Protein AF-A0A429ZMH3-F1 (afdb_monomer)

Structure (mmCIF, N/CA/C/O backbone):
data_AF-A0A429ZMH3-F1
#
_entry.id   AF-A0A429ZMH3-F1
#
loop_
_atom_site.group_PDB
_atom_site.id
_atom_site.type_symbol
_atom_site.label_atom_id
_atom_site.label_alt_id
_atom_site.label_comp_id
_atom_site.label_asym_id
_atom_site.label_entity_id
_atom_site.label_seq_id
_atom_site.pdbx_PDB_ins_code
_atom_site.Cartn_x
_atom_site.Cartn_y
_atom_site.Cartn_z
_atom_site.occupancy
_atom_site.B_iso_or_equiv
_atom_site.auth_seq_id
_atom_site.auth_comp_id
_atom_site.auth_asym_id
_atom_site.auth_atom_id
_atom_site.pdbx_PDB_model_num
ATOM 1 N N . MET A 1 1 ? -13.202 7.804 -0.653 1.00 90.75 1 MET A N 1
ATOM 2 C CA . MET A 1 1 ? -12.618 8.354 0.593 1.00 90.75 1 MET A CA 1
ATOM 3 C C . MET A 1 1 ? -11.524 7.426 1.100 1.00 90.75 1 MET A C 1
ATOM 5 O O . MET A 1 1 ? -11.742 6.217 1.135 1.00 90.75 1 MET A O 1
ATOM 9 N N . ILE A 1 2 ? -10.383 7.993 1.505 1.00 95.50 2 ILE A N 1
ATOM 10 C CA . ILE A 1 2 ? -9.262 7.258 2.110 1.00 95.50 2 ILE A CA 1
ATOM 11 C C . ILE A 1 2 ? -9.405 7.277 3.637 1.00 95.50 2 ILE A C 1
ATOM 13 O O . ILE A 1 2 ? -9.754 8.304 4.226 1.00 95.50 2 ILE A O 1
ATOM 17 N N . VAL A 1 3 ? -9.123 6.145 4.278 1.00 95.69 3 VAL A N 1
ATOM 18 C CA . VAL A 1 3 ? -9.074 6.015 5.740 1.00 95.69 3 VAL A CA 1
ATOM 19 C C . VAL A 1 3 ? -7.737 5.411 6.156 1.00 95.69 3 VAL A C 1
ATOM 21 O O . VAL A 1 3 ? -7.305 4.432 5.553 1.00 95.69 3 VAL A O 1
ATOM 24 N N . THR A 1 4 ? -7.102 5.944 7.198 1.00 95.94 4 THR A N 1
ATOM 25 C CA . THR A 1 4 ? -5.955 5.299 7.850 1.00 95.94 4 THR A CA 1
ATOM 26 C C . THR A 1 4 ? -6.374 4.665 9.161 1.00 95.94 4 THR A C 1
ATOM 28 O O . THR A 1 4 ? -7.115 5.247 9.954 1.00 95.94 4 THR A O 1
ATOM 31 N N . ILE A 1 5 ? -5.918 3.439 9.381 1.00 94.88 5 ILE A N 1
ATOM 32 C CA . ILE A 1 5 ? -6.132 2.700 10.616 1.00 94.88 5 ILE A CA 1
ATOM 33 C C . ILE A 1 5 ? -4.752 2.327 11.121 1.00 94.88 5 ILE A C 1
ATOM 35 O O . ILE A 1 5 ? -4.021 1.599 10.459 1.00 94.88 5 ILE A O 1
ATOM 39 N N . ASN A 1 6 ? -4.399 2.833 12.291 1.00 92.56 6 ASN A N 1
ATOM 40 C CA . ASN A 1 6 ? -3.122 2.537 12.897 1.00 92.56 6 ASN A CA 1
ATOM 41 C C . ASN A 1 6 ? -3.304 1.637 14.122 1.00 92.56 6 ASN A C 1
ATOM 43 O O . ASN A 1 6 ? -4.042 1.989 15.045 1.00 92.56 6 ASN A O 1
ATOM 47 N N . LEU A 1 7 ? -2.616 0.498 14.144 1.00 91.44 7 LEU A N 1
ATOM 48 C CA . LEU A 1 7 ? -2.673 -0.486 15.221 1.00 91.44 7 LEU A CA 1
ATOM 49 C C . LEU A 1 7 ? -1.429 -0.402 16.107 1.00 91.44 7 LEU A C 1
ATOM 51 O O . LEU A 1 7 ? -0.312 -0.635 15.639 1.00 91.44 7 LEU A O 1
ATOM 55 N N . TYR A 1 8 ? -1.636 -0.157 17.402 1.00 85.25 8 TYR A N 1
ATOM 56 C CA . TYR A 1 8 ? -0.559 -0.058 18.387 1.00 85.25 8 TYR A CA 1
ATOM 57 C C . TYR A 1 8 ? -0.866 -0.839 19.663 1.00 85.25 8 TYR A C 1
ATOM 59 O O . TYR A 1 8 ? -2.017 -1.069 20.033 1.00 85.25 8 TYR A O 1
ATOM 67 N N . SER A 1 9 ? 0.185 -1.242 20.372 1.00 81.12 9 SER A N 1
ATOM 68 C CA . SER A 1 9 ? 0.052 -1.850 21.697 1.00 81.12 9 SER A CA 1
ATOM 69 C C . SER A 1 9 ? -0.317 -0.803 22.751 1.00 81.12 9 SER A C 1
ATOM 71 O O . SER A 1 9 ? -1.231 -1.019 23.545 1.00 81.12 9 SER A O 1
ATOM 73 N N . GLU A 1 10 ? 0.365 0.343 22.745 1.00 76.38 10 GLU A N 1
ATOM 74 C CA . GLU A 1 10 ? 0.223 1.401 23.744 1.00 76.38 10 GLU A CA 1
ATOM 75 C C . GLU A 1 10 ? 0.546 2.796 23.188 1.00 76.38 10 GLU A C 1
ATOM 77 O O . GLU A 1 10 ? 1.091 2.944 22.095 1.00 76.38 10 GLU A O 1
ATOM 82 N N . ILE A 1 11 ? 0.214 3.835 23.962 1.00 76.12 11 ILE A N 1
ATOM 83 C CA . ILE A 1 11 ? 0.575 5.218 23.637 1.00 76.12 11 ILE A CA 1
ATOM 84 C C . ILE A 1 11 ? 2.020 5.484 24.065 1.00 76.12 11 ILE A C 1
ATOM 86 O O . ILE A 1 11 ? 2.352 5.356 25.242 1.00 76.12 11 ILE A O 1
ATOM 90 N N . SER A 1 12 ? 2.854 5.936 23.128 1.00 76.31 12 SER A N 1
ATOM 91 C CA . SER A 1 12 ? 4.247 6.323 23.374 1.00 76.31 12 SER A CA 1
ATOM 92 C C . SER A 1 12 ? 4.595 7.666 22.713 1.00 76.31 12 SER A C 1
ATOM 94 O O . SER A 1 12 ? 3.845 8.188 21.887 1.00 76.31 12 SER A O 1
ATOM 96 N N . GLN A 1 13 ? 5.745 8.247 23.068 1.00 76.06 13 GLN A N 1
ATOM 97 C CA . GLN A 1 13 ? 6.257 9.444 22.380 1.00 76.06 13 GLN A CA 1
ATOM 98 C C . GLN A 1 13 ? 6.614 9.156 20.918 1.00 76.06 13 GLN A C 1
ATOM 100 O O . GLN A 1 13 ? 6.393 9.999 20.053 1.00 76.06 13 GLN A O 1
ATOM 105 N N . GLU A 1 14 ? 7.127 7.957 20.635 1.00 80.94 14 GLU A N 1
ATOM 106 C CA . GLU A 1 14 ? 7.419 7.517 19.271 1.00 80.94 14 GLU A CA 1
ATOM 107 C C . GLU A 1 14 ? 6.139 7.449 18.433 1.00 80.94 14 GLU A C 1
ATOM 109 O O . GLU A 1 14 ? 6.108 7.959 17.316 1.00 80.94 14 GLU A O 1
ATOM 114 N N . LEU A 1 15 ? 5.057 6.914 19.009 1.00 79.88 15 LEU A N 1
ATOM 115 C CA . LEU A 1 15 ? 3.743 6.913 18.379 1.00 79.88 15 LEU A CA 1
ATOM 116 C C . LEU A 1 15 ? 3.273 8.336 18.056 1.00 79.88 15 LEU A C 1
ATOM 118 O O . LEU A 1 15 ? 2.828 8.609 16.946 1.00 79.88 15 LEU A O 1
ATOM 122 N N . GLN A 1 16 ? 3.367 9.257 19.017 1.00 79.88 16 GLN A N 1
ATOM 123 C CA . GLN A 1 16 ? 2.948 10.643 18.795 1.00 79.88 16 GLN A CA 1
ATOM 124 C C . GLN A 1 16 ? 3.753 11.309 17.674 1.00 79.88 16 GLN A C 1
ATOM 126 O O . GLN A 1 16 ? 3.179 12.042 16.868 1.00 79.88 16 GLN A O 1
ATOM 131 N N . ALA A 1 17 ? 5.056 11.028 17.583 1.00 83.00 17 ALA A N 1
ATOM 132 C CA . ALA A 1 17 ? 5.897 11.507 16.492 1.00 83.00 17 ALA A CA 1
ATOM 133 C C . ALA A 1 17 ? 5.481 10.904 15.137 1.00 83.00 17 ALA A C 1
ATOM 135 O O . ALA A 1 17 ? 5.361 11.647 14.165 1.00 83.00 17 ALA A O 1
ATOM 136 N N . LYS A 1 18 ? 5.188 9.595 15.085 1.00 84.88 18 LYS A N 1
ATOM 137 C CA . LYS A 1 18 ? 4.684 8.907 13.881 1.00 84.88 18 LYS A CA 1
ATOM 138 C C . LYS A 1 18 ? 3.353 9.487 13.403 1.00 84.88 18 LYS A C 1
ATOM 140 O O . LYS A 1 18 ? 3.249 9.877 12.246 1.00 84.88 18 LYS A O 1
ATOM 145 N N . ILE A 1 19 ? 2.378 9.643 14.304 1.00 84.31 19 ILE A N 1
ATOM 146 C CA . ILE A 1 19 ? 1.080 10.261 13.986 1.00 84.31 19 ILE A CA 1
ATOM 147 C C . ILE A 1 19 ? 1.277 11.700 13.496 1.00 84.31 19 ILE A C 1
ATOM 149 O O . ILE A 1 19 ? 0.647 12.109 12.528 1.00 84.31 19 ILE A O 1
ATOM 153 N N . THR A 1 20 ? 2.150 12.479 14.140 1.00 85.75 20 THR A N 1
ATOM 154 C CA . THR A 1 20 ? 2.412 13.869 13.725 1.00 85.75 20 THR A CA 1
ATOM 155 C C . THR A 1 20 ? 2.963 13.922 12.301 1.00 85.75 20 THR A C 1
ATOM 157 O O . THR A 1 20 ? 2.440 14.673 11.481 1.00 85.75 20 THR A O 1
ATOM 160 N N . LEU A 1 21 ? 3.952 13.081 11.985 1.00 87.38 21 LEU A N 1
ATOM 161 C CA . LEU A 1 21 ? 4.522 12.984 10.642 1.00 87.38 21 LEU A CA 1
ATOM 162 C C . LEU A 1 21 ? 3.481 12.532 9.605 1.00 87.38 21 LEU A C 1
ATOM 164 O O . LEU A 1 21 ? 3.399 13.119 8.529 1.00 87.38 21 LEU A O 1
ATOM 168 N N . GLU A 1 22 ? 2.649 11.537 9.934 1.00 90.25 22 GLU A N 1
ATOM 169 C CA . GLU A 1 22 ? 1.545 11.093 9.070 1.00 90.25 22 GLU A CA 1
ATOM 170 C C . GLU A 1 22 ? 0.603 12.264 8.746 1.00 90.25 22 GLU A C 1
ATOM 172 O O . GLU A 1 22 ? 0.255 12.481 7.589 1.00 90.25 22 GLU A O 1
ATOM 177 N N . GLN A 1 23 ? 0.227 13.066 9.747 1.00 89.25 23 GLN A N 1
ATOM 178 C CA . GLN A 1 23 ? -0.664 14.212 9.551 1.00 89.25 23 GLN A CA 1
ATOM 179 C C . GLN A 1 23 ? -0.012 15.344 8.752 1.00 89.25 23 GLN A C 1
ATOM 181 O O . GLN A 1 23 ? -0.693 15.997 7.963 1.00 89.25 23 GLN A O 1
ATOM 186 N N . GLU A 1 24 ? 1.288 15.593 8.919 1.00 89.81 24 GLU A N 1
ATOM 187 C CA . GLU A 1 24 ? 2.030 16.540 8.076 1.00 89.81 24 GLU A CA 1
ATOM 188 C C . GLU A 1 24 ? 1.977 16.115 6.604 1.00 89.81 24 GLU A C 1
ATOM 190 O O . GLU A 1 24 ? 1.640 16.926 5.739 1.00 89.81 24 GLU A O 1
ATOM 195 N N . ILE A 1 25 ? 2.205 14.826 6.338 1.00 90.75 25 ILE A N 1
ATOM 196 C CA . ILE A 1 25 ? 2.126 14.239 4.998 1.00 90.75 25 ILE A CA 1
ATOM 197 C C . ILE A 1 25 ? 0.698 14.322 4.447 1.00 90.75 25 ILE A C 1
ATOM 199 O O . ILE A 1 25 ? 0.513 14.800 3.331 1.00 90.75 25 ILE A O 1
ATOM 203 N N . ILE A 1 26 ? -0.326 13.943 5.221 1.00 91.62 26 ILE A N 1
ATOM 204 C CA . ILE A 1 26 ? -1.737 14.064 4.815 1.00 91.62 26 ILE A CA 1
ATOM 205 C C . ILE A 1 26 ? -2.070 15.512 4.449 1.00 91.62 26 ILE A C 1
ATOM 207 O O . ILE A 1 26 ? -2.660 15.763 3.401 1.00 91.62 26 ILE A O 1
ATOM 211 N N . ASN A 1 27 ? -1.684 16.477 5.286 1.00 89.56 27 ASN A N 1
ATOM 212 C CA . ASN A 1 27 ? -1.969 17.890 5.045 1.00 89.56 27 ASN A CA 1
ATOM 213 C 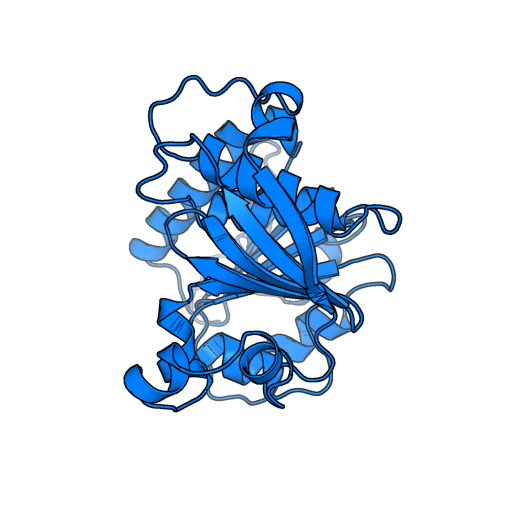C . ASN A 1 27 ? -1.274 18.407 3.783 1.00 89.56 27 ASN A C 1
ATOM 215 O O . ASN A 1 27 ? -1.875 19.169 3.025 1.00 89.56 27 ASN A O 1
ATOM 219 N N . GLN A 1 28 ? -0.039 17.970 3.539 1.00 88.56 28 GLN A N 1
ATOM 220 C CA . GLN A 1 28 ? 0.700 18.294 2.325 1.00 88.56 28 GLN A CA 1
ATOM 221 C C . GLN A 1 28 ? 0.047 17.682 1.077 1.00 88.56 28 GLN A C 1
ATOM 223 O O . GLN A 1 28 ? -0.079 18.354 0.056 1.00 88.56 28 GLN A O 1
ATOM 228 N N . LEU A 1 29 ? -0.394 16.424 1.159 1.00 91.12 29 LEU A N 1
ATOM 229 C CA . LEU A 1 29 ? -0.989 15.680 0.046 1.00 91.12 29 LEU A CA 1
ATOM 230 C C . LEU A 1 29 ? -2.481 15.970 -0.168 1.00 91.12 29 LEU A C 1
ATOM 232 O O . LEU A 1 29 ? -3.035 15.568 -1.192 1.00 91.12 29 LEU A O 1
ATOM 236 N N . LYS A 1 30 ? -3.145 16.665 0.762 1.00 90.94 30 LYS A N 1
ATOM 237 C CA . LYS A 1 30 ? -4.592 16.937 0.755 1.00 90.94 30 LYS A CA 1
ATOM 238 C C . LYS A 1 30 ? -5.155 17.405 -0.598 1.00 90.94 30 LYS A C 1
ATOM 240 O O . LYS A 1 30 ? -6.237 16.935 -0.952 1.00 90.94 30 LYS A O 1
ATOM 245 N N . PRO A 1 31 ? -4.480 18.269 -1.388 1.00 88.31 31 PRO A N 1
ATOM 246 C CA . PRO A 1 31 ? -4.972 18.651 -2.714 1.00 88.31 31 PRO A CA 1
ATOM 247 C C . PRO A 1 31 ? -5.120 17.478 -3.695 1.00 88.31 31 PRO A C 1
ATOM 249 O O . PRO A 1 31 ? -5.987 17.526 -4.561 1.00 88.31 31 PRO A O 1
ATOM 252 N N . ALA A 1 32 ? -4.295 16.438 -3.559 1.00 88.44 32 ALA A N 1
ATOM 253 C CA . ALA A 1 32 ? -4.298 15.262 -4.424 1.00 88.44 32 ALA A CA 1
ATOM 254 C C . ALA A 1 32 ? -5.165 14.125 -3.870 1.00 88.44 32 ALA A C 1
ATOM 256 O O . ALA A 1 32 ? -5.916 13.500 -4.615 1.00 88.44 32 ALA A O 1
ATOM 257 N N . ILE A 1 33 ? -5.071 13.853 -2.565 1.00 91.69 33 ILE A N 1
ATOM 258 C CA . ILE A 1 33 ? -5.694 12.668 -1.950 1.00 91.69 33 ILE A CA 1
ATOM 259 C C . ILE A 1 33 ? -7.033 12.962 -1.256 1.00 91.69 33 ILE A C 1
ATOM 261 O O . ILE A 1 33 ? -7.747 12.037 -0.870 1.00 91.69 33 ILE A O 1
ATOM 265 N N . GLY A 1 34 ? -7.396 14.241 -1.119 1.00 91.12 34 GLY A N 1
ATOM 266 C CA . GLY A 1 34 ? -8.600 14.683 -0.423 1.00 91.12 34 GLY A CA 1
ATOM 267 C C . GLY A 1 34 ? -8.491 14.589 1.102 1.00 91.12 34 GLY A C 1
ATOM 268 O O . GLY A 1 34 ? -7.404 14.561 1.676 1.00 91.12 34 GLY A O 1
ATOM 269 N N . GLU A 1 35 ? -9.644 14.584 1.774 1.00 91.25 35 GLU A N 1
ATOM 270 C CA . GLU A 1 35 ? -9.710 14.387 3.226 1.00 91.25 35 GLU A CA 1
ATOM 271 C C . GLU A 1 35 ? -9.424 12.926 3.588 1.00 91.25 35 GLU A C 1
ATOM 273 O O . GLU A 1 35 ? -9.991 12.000 2.999 1.00 91.25 35 GLU A O 1
ATOM 278 N N . VAL A 1 36 ? -8.604 12.739 4.620 1.00 93.12 36 VAL A N 1
ATOM 279 C CA . VAL A 1 36 ? -8.266 11.432 5.187 1.00 93.12 36 VAL A CA 1
ATOM 280 C C . VAL A 1 36 ? -8.763 11.386 6.626 1.00 93.12 36 VAL A C 1
ATOM 282 O O . VAL A 1 36 ? -8.462 12.279 7.418 1.00 93.12 36 VAL A O 1
ATOM 285 N N . LYS A 1 37 ? -9.523 10.342 6.969 1.00 91.94 37 LYS A N 1
ATOM 286 C CA . LYS A 1 37 ? -9.890 10.046 8.362 1.00 91.94 37 LYS A CA 1
ATOM 287 C C . LYS A 1 37 ? -8.896 9.056 8.949 1.00 91.94 37 LYS A C 1
ATOM 289 O O . LYS A 1 37 ? -8.598 8.056 8.306 1.00 91.94 37 LYS A O 1
ATOM 294 N N . THR A 1 38 ? -8.463 9.290 10.179 1.00 91.75 38 THR A N 1
ATOM 295 C CA . THR A 1 38 ? -7.491 8.446 10.876 1.00 91.75 38 THR A CA 1
ATOM 296 C C . THR A 1 38 ? -8.121 7.850 12.126 1.00 91.75 38 THR A C 1
ATOM 298 O O . THR A 1 38 ? -8.692 8.573 12.940 1.00 91.75 38 THR A O 1
ATOM 301 N N . LEU A 1 39 ? -7.997 6.539 12.315 1.00 91.19 39 LEU A N 1
ATOM 302 C CA . LEU A 1 39 ? -8.332 5.854 13.561 1.00 91.19 39 LEU A CA 1
ATOM 303 C C . LEU A 1 39 ? -7.074 5.220 14.147 1.00 91.19 39 LEU A C 1
ATOM 305 O O . LEU A 1 39 ? 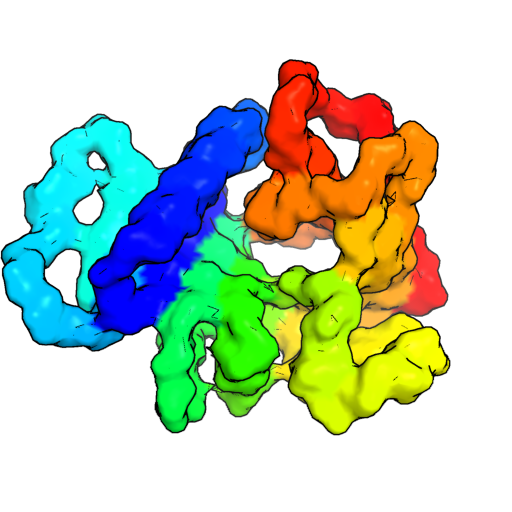-6.401 4.434 13.489 1.00 91.19 39 LEU A O 1
ATOM 309 N N . ILE A 1 40 ? -6.794 5.522 15.407 1.00 89.25 40 ILE A N 1
ATOM 310 C CA . ILE A 1 40 ? -5.748 4.886 16.197 1.00 89.25 40 ILE A CA 1
ATOM 311 C C . ILE A 1 40 ? -6.414 3.849 17.105 1.00 89.25 40 ILE A C 1
ATOM 313 O O . ILE A 1 40 ? -7.233 4.201 17.959 1.00 89.25 40 ILE A O 1
ATOM 317 N N . LEU A 1 41 ? -6.081 2.575 16.904 1.00 87.88 41 LEU A N 1
ATOM 318 C CA . LEU A 1 41 ? -6.583 1.448 17.685 1.00 87.88 41 LEU A CA 1
ATOM 319 C C . LEU A 1 41 ? -5.499 0.894 18.605 1.00 87.88 41 LEU A C 1
ATOM 321 O O . LEU A 1 41 ? -4.388 0.597 18.162 1.00 87.88 41 LEU A O 1
ATOM 325 N N . PHE A 1 42 ? -5.856 0.701 19.874 1.00 83.94 42 PHE A N 1
ATOM 326 C CA . PHE A 1 42 ? -4.969 0.126 20.885 1.00 83.94 42 PHE A CA 1
ATOM 327 C C . PHE A 1 42 ? -5.419 -1.271 21.316 1.00 83.94 42 PHE A C 1
ATOM 329 O O . PHE A 1 42 ? -6.597 -1.473 21.610 1.00 83.94 42 PHE A O 1
ATOM 336 N N . ASP A 1 43 ? -4.478 -2.214 21.426 1.00 75.31 43 ASP A N 1
ATOM 337 C CA . ASP A 1 43 ? -4.746 -3.566 21.956 1.00 75.31 43 ASP A CA 1
ATOM 338 C C . ASP A 1 43 ? -4.837 -3.582 23.498 1.00 75.31 43 ASP A C 1
ATOM 340 O O . ASP A 1 43 ? -5.577 -4.371 24.094 1.00 75.31 43 ASP A O 1
ATOM 344 N N . ASN A 1 44 ? -4.104 -2.697 24.189 1.00 65.06 44 ASN A N 1
ATOM 345 C CA . ASN A 1 44 ? -3.976 -2.784 25.641 1.00 65.06 44 ASN A CA 1
ATOM 346 C C . ASN A 1 44 ? -5.134 -2.116 26.410 1.00 65.06 44 ASN A C 1
ATOM 348 O O . ASN A 1 44 ? -5.300 -0.895 26.414 1.00 65.06 44 ASN A O 1
ATOM 352 N N . LYS A 1 45 ? -5.882 -2.939 27.157 1.00 53.53 45 LYS A N 1
ATOM 353 C CA . LYS A 1 45 ? -7.016 -2.543 28.017 1.00 53.53 45 LYS A CA 1
ATOM 354 C C . LYS A 1 45 ? -6.614 -1.815 29.308 1.00 53.53 45 LYS A C 1
ATOM 356 O O . LYS A 1 45 ? -7.492 -1.386 30.051 1.00 53.53 45 LYS A O 1
ATOM 361 N N . THR A 1 46 ? -5.320 -1.728 29.635 1.00 46.19 46 THR A N 1
ATOM 362 C CA . THR A 1 46 ? -4.840 -1.074 30.871 1.00 46.19 46 THR A CA 1
ATOM 363 C C . THR A 1 46 ? -4.690 0.433 30.751 1.00 46.19 46 THR A C 1
ATOM 365 O O . THR A 1 46 ? -4.495 1.103 31.768 1.00 46.19 46 THR A O 1
ATOM 368 N N . ILE A 1 47 ? -4.811 0.994 29.547 1.00 49.97 47 ILE A N 1
ATOM 369 C CA . ILE A 1 47 ? -4.957 2.436 29.408 1.00 49.97 47 ILE A CA 1
ATOM 370 C C . ILE A 1 47 ? -6.373 2.772 29.889 1.00 49.97 47 ILE A C 1
ATOM 372 O O . ILE A 1 47 ? -7.337 2.702 29.130 1.00 49.97 47 ILE A O 1
ATOM 376 N N . HIS A 1 48 ? -6.486 3.125 31.174 1.00 44.84 48 HIS A N 1
ATOM 377 C CA . HIS A 1 48 ? -7.627 3.841 31.748 1.00 44.84 48 HIS A CA 1
ATOM 378 C C . HIS A 1 48 ? -7.662 5.269 31.189 1.00 44.84 48 HIS A C 1
ATOM 380 O O . HIS A 1 48 ? -7.562 6.251 31.918 1.00 44.84 48 HIS A O 1
ATOM 386 N N . THR A 1 49 ? -7.761 5.404 29.876 1.00 45.91 49 THR A N 1
ATOM 387 C CA . THR A 1 49 ? -8.344 6.600 29.300 1.00 45.91 49 THR A CA 1
ATOM 388 C C . THR A 1 49 ? -9.835 6.323 29.297 1.00 45.91 49 THR A C 1
ATOM 390 O O . THR A 1 49 ? -10.293 5.360 28.682 1.00 45.91 49 THR A O 1
ATOM 393 N N . GLU A 1 50 ? -10.606 7.113 30.051 1.00 43.84 50 GLU A N 1
ATOM 394 C CA . GLU A 1 50 ? -12.038 7.261 29.773 1.00 43.84 50 GLU A CA 1
ATOM 395 C C . GLU A 1 50 ? -12.181 7.306 28.255 1.00 43.84 50 GLU A C 1
ATOM 397 O O . GLU A 1 50 ? -11.475 8.099 27.628 1.00 43.84 50 GLU A O 1
ATOM 402 N N . SER A 1 51 ? -12.943 6.368 27.677 1.00 43.34 51 SER A N 1
ATOM 403 C CA . SER A 1 51 ? -12.877 6.048 26.249 1.00 43.34 51 SER A CA 1
ATOM 404 C C . SER A 1 51 ? -12.717 7.332 25.435 1.00 43.34 51 SER A C 1
ATOM 406 O O . SER A 1 51 ? -13.627 8.167 25.421 1.00 43.34 51 SER A O 1
ATOM 408 N N . LEU A 1 52 ? -11.562 7.513 24.785 1.00 50.81 52 LEU A N 1
ATOM 409 C CA . LEU A 1 52 ? -11.267 8.709 23.979 1.00 50.81 52 LEU A CA 1
ATOM 410 C C . LEU A 1 52 ? -12.317 8.934 22.873 1.00 50.81 52 LEU A C 1
ATOM 412 O O . LEU A 1 52 ? -12.435 10.035 22.336 1.00 50.81 52 LEU A O 1
ATOM 416 N N . PHE A 1 53 ? -13.160 7.926 22.636 1.00 47.00 53 PHE A N 1
ATOM 417 C CA . PHE A 1 53 ? -14.450 8.000 21.963 1.00 47.00 53 PHE A CA 1
ATOM 418 C C . PHE A 1 53 ? -15.329 9.201 22.355 1.00 47.00 53 PHE A C 1
ATOM 420 O O . PHE A 1 53 ? -16.049 9.717 21.504 1.00 47.00 53 PHE A O 1
ATOM 427 N N . GLN A 1 54 ? -15.271 9.689 23.602 1.00 43.56 54 GLN A N 1
ATOM 428 C CA . GLN A 1 54 ? -16.059 10.851 24.043 1.00 43.56 54 GLN A CA 1
ATOM 429 C C . GLN A 1 54 ? -15.370 12.209 23.837 1.00 43.56 54 GLN A C 1
ATOM 431 O O . GLN A 1 54 ? -16.063 13.224 23.835 1.00 43.56 54 GLN A O 1
ATOM 436 N N . GLN A 1 55 ? -14.050 12.271 23.622 1.00 43.44 55 GLN A N 1
ATOM 437 C CA . GLN A 1 55 ? -13.343 13.555 23.465 1.00 43.44 55 GLN A CA 1
ATOM 438 C C . GLN A 1 55 ? -13.165 13.985 21.995 1.00 43.44 55 GLN A C 1
ATOM 440 O O . GLN A 1 55 ? -13.048 15.181 21.716 1.00 43.44 55 GLN A O 1
ATOM 445 N N . ALA A 1 56 ? -13.232 13.052 21.038 1.00 43.19 56 ALA A N 1
ATOM 446 C CA . ALA A 1 56 ? -12.964 13.330 19.620 1.00 43.19 56 ALA A CA 1
ATOM 447 C C . ALA A 1 56 ? -14.201 13.675 18.757 1.00 43.19 56 ALA A C 1
ATOM 449 O O . ALA A 1 56 ? -14.048 14.048 17.599 1.00 43.19 56 ALA A O 1
ATOM 450 N N . PHE A 1 57 ? -15.427 13.654 19.303 1.00 39.50 57 PHE A N 1
ATOM 451 C CA . PHE A 1 57 ? -16.610 14.208 18.611 1.00 39.50 57 PHE A CA 1
ATOM 452 C C . PHE A 1 57 ? -16.707 15.743 18.706 1.00 39.50 57 PHE A C 1
ATOM 454 O O . PHE A 1 57 ? -17.738 16.332 18.384 1.00 39.50 57 PHE A O 1
ATOM 461 N N . SER A 1 58 ? -15.627 16.420 19.103 1.00 37.50 58 SER A N 1
ATOM 462 C CA . SER A 1 58 ? -15.515 17.880 19.059 1.00 37.50 58 SER A CA 1
ATOM 463 C C . SER A 1 58 ? -15.055 18.380 17.680 1.00 37.50 58 SER A C 1
ATOM 465 O O . SER A 1 58 ? -14.080 19.101 17.569 1.00 37.50 58 SER A O 1
ATOM 467 N N . SER A 1 59 ? -15.754 17.975 16.613 1.00 41.91 59 SER A N 1
ATOM 468 C CA . SER A 1 59 ? -15.869 18.644 15.295 1.00 41.91 59 SER A CA 1
ATOM 469 C C . SER A 1 59 ? -14.634 19.274 14.598 1.00 41.91 59 SER A C 1
ATOM 471 O O . SER A 1 59 ? -14.832 20.046 13.662 1.00 41.91 59 SER A O 1
ATOM 473 N N . LEU A 1 60 ? -13.387 18.998 15.000 1.00 44.38 60 LEU A N 1
ATOM 474 C CA . LEU A 1 60 ? -12.190 19.687 14.481 1.00 44.38 60 LEU A CA 1
ATOM 475 C C . LEU A 1 60 ? -10.983 18.775 14.200 1.00 44.38 60 LEU A C 1
ATOM 477 O O . LEU A 1 60 ? -10.068 19.220 13.512 1.00 44.38 60 LEU A O 1
ATOM 481 N N . SER A 1 61 ? -10.953 17.524 14.678 1.00 59.91 61 SER A N 1
ATOM 482 C CA . SER A 1 61 ? -9.839 16.598 14.416 1.00 59.91 61 SER A CA 1
ATOM 483 C C . SER A 1 61 ? -10.263 15.415 13.546 1.00 59.91 61 SER A C 1
ATOM 485 O O . SER A 1 61 ? -11.160 14.664 13.919 1.00 59.91 61 SER A O 1
ATOM 487 N N . ASN A 1 62 ? -9.555 15.188 12.435 1.00 78.06 62 ASN A N 1
ATOM 488 C CA . ASN A 1 62 ? -9.715 14.004 11.575 1.00 78.06 62 ASN A CA 1
ATOM 489 C C . ASN A 1 62 ? -9.185 12.700 12.216 1.00 78.06 62 ASN A C 1
ATOM 491 O O . ASN A 1 62 ? -9.248 11.644 11.590 1.00 78.06 62 ASN A O 1
ATOM 495 N N . ILE A 1 63 ? -8.672 12.767 13.452 1.00 85.31 63 ILE A N 1
ATOM 496 C CA . ILE A 1 63 ? -8.076 11.649 14.189 1.00 85.31 63 ILE A CA 1
ATOM 497 C C . ILE A 1 63 ? -9.027 11.182 15.291 1.00 85.31 63 ILE A C 1
ATOM 499 O O . ILE A 1 63 ? -9.487 11.977 16.113 1.00 85.31 63 ILE A O 1
ATOM 503 N N . LEU A 1 64 ? -9.269 9.877 15.328 1.00 85.38 64 LEU A N 1
ATOM 504 C CA . LEU A 1 64 ? -10.071 9.174 16.318 1.00 85.38 64 LEU A CA 1
ATOM 505 C C . LEU A 1 64 ? -9.185 8.185 17.076 1.00 85.38 64 LEU A C 1
ATOM 507 O O . LEU A 1 64 ? -8.271 7.603 16.503 1.00 85.38 64 LEU A O 1
ATOM 511 N N . TYR A 1 65 ? -9.482 7.954 18.350 1.00 84.44 65 TYR A N 1
ATOM 512 C CA . TYR A 1 65 ? -8.777 6.976 19.180 1.00 84.44 65 TYR A CA 1
ATOM 513 C C . TYR A 1 65 ? -9.791 5.990 19.759 1.00 84.44 65 TYR A C 1
ATOM 515 O O . TYR A 1 65 ? -10.794 6.414 20.339 1.00 84.44 65 TYR A O 1
ATOM 523 N N . SER A 1 66 ? -9.540 4.687 19.629 1.00 83.62 66 SER A N 1
ATOM 524 C CA . SER A 1 66 ? -10.403 3.650 20.203 1.00 83.62 66 SER A CA 1
ATOM 525 C C . SER A 1 66 ? -9.619 2.421 20.682 1.00 83.62 66 SER A C 1
ATOM 527 O O . SER A 1 66 ? -8.460 2.207 20.340 1.00 83.62 66 SER A O 1
ATOM 529 N N . GLN A 1 67 ? -10.273 1.623 21.519 1.00 82.00 67 GLN A N 1
ATOM 530 C CA . GLN A 1 67 ? -9.859 0.278 21.933 1.00 82.00 67 GLN A CA 1
ATOM 531 C C . GLN A 1 67 ? -10.863 -0.786 21.451 1.00 82.00 67 GLN A C 1
ATOM 533 O O . GLN A 1 67 ? -10.658 -1.978 21.671 1.00 82.00 67 GLN A O 1
ATOM 538 N N . ASP A 1 68 ? -11.977 -0.373 20.835 1.00 84.38 68 ASP A N 1
ATOM 539 C CA . ASP A 1 68 ? -13.024 -1.270 20.355 1.00 84.38 68 ASP A CA 1
ATOM 540 C C . ASP A 1 68 ? -12.888 -1.468 18.844 1.00 84.38 68 ASP A C 1
ATOM 542 O O . ASP A 1 68 ? -13.043 -0.547 18.040 1.00 84.38 68 ASP A O 1
ATOM 546 N N . ILE A 1 69 ? -12.634 -2.715 18.451 1.00 83.38 69 ILE A N 1
ATOM 547 C CA . ILE A 1 69 ? -12.549 -3.106 17.046 1.00 83.38 69 ILE A CA 1
ATOM 548 C C . ILE A 1 69 ? -13.855 -2.852 16.286 1.00 83.38 69 ILE A C 1
ATOM 550 O O . ILE A 1 69 ? -13.828 -2.695 15.075 1.00 83.38 69 ILE A O 1
ATOM 554 N N . ASN A 1 70 ? -15.009 -2.750 16.947 1.00 86.56 70 ASN A N 1
ATOM 555 C CA . ASN A 1 70 ? -16.254 -2.409 16.256 1.00 86.56 70 ASN A CA 1
ATOM 556 C C . ASN A 1 70 ? -16.257 -0.974 15.711 1.00 86.56 70 ASN A C 1
ATOM 558 O O . ASN A 1 70 ? -17.027 -0.663 14.799 1.00 86.56 70 ASN A O 1
ATOM 562 N N . ASP A 1 71 ? -15.403 -0.095 16.235 1.00 87.56 71 ASP A N 1
ATOM 563 C CA . ASP A 1 71 ? -15.284 1.268 15.726 1.00 87.56 71 ASP A CA 1
ATOM 564 C C . ASP A 1 71 ? -14.507 1.330 14.417 1.00 87.56 71 ASP A C 1
ATOM 566 O O . ASP A 1 71 ? -14.796 2.202 13.602 1.00 87.56 71 ASP A O 1
ATOM 570 N N . TYR A 1 72 ? -13.623 0.359 14.157 1.00 90.75 72 TYR A N 1
ATOM 571 C CA . TYR A 1 72 ? -13.017 0.170 12.838 1.00 90.75 72 TYR A CA 1
ATOM 572 C C . TYR A 1 72 ? -14.100 0.136 11.759 1.00 90.75 72 TYR A C 1
ATOM 574 O O . TYR A 1 72 ? -14.083 0.968 10.855 1.00 90.75 72 TYR A O 1
ATOM 582 N N . LYS A 1 73 ? -15.102 -0.743 11.916 1.00 90.06 73 LYS A N 1
ATOM 583 C CA . LYS A 1 73 ? -16.188 -0.915 10.944 1.00 90.06 73 LYS A CA 1
ATOM 584 C C . LYS A 1 73 ? -16.960 0.379 10.682 1.00 90.06 73 LYS A C 1
ATOM 586 O O . LYS A 1 73 ? -17.286 0.673 9.537 1.00 90.06 73 LYS A O 1
ATOM 591 N N . LYS A 1 74 ? -17.237 1.158 11.731 1.00 89.25 74 LYS A N 1
ATOM 592 C CA . LYS A 1 74 ? -17.937 2.448 11.609 1.00 89.25 74 LYS A CA 1
ATOM 593 C C . LYS A 1 74 ? -17.088 3.488 10.880 1.00 89.25 74 LYS A C 1
ATOM 595 O O . LYS A 1 74 ? -17.619 4.279 10.112 1.00 89.25 74 LYS A O 1
ATOM 600 N N . VAL A 1 75 ? -15.780 3.516 11.137 1.00 90.56 75 VAL A N 1
ATOM 601 C CA . VAL A 1 75 ? -14.875 4.502 10.530 1.00 90.56 75 VAL A CA 1
ATOM 602 C C . VAL A 1 75 ? -14.630 4.203 9.056 1.00 90.56 75 VAL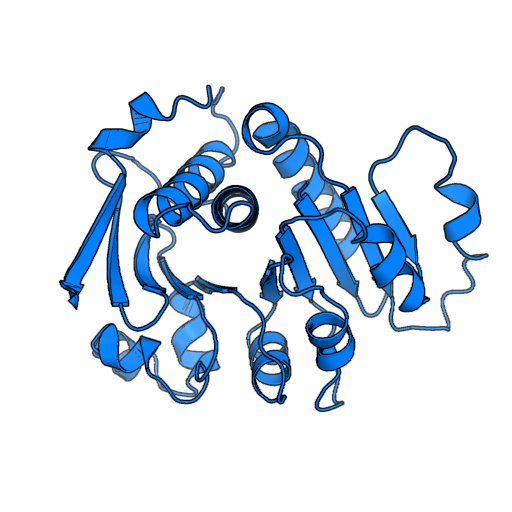 A C 1
ATOM 604 O O . VAL A 1 75 ? -14.573 5.137 8.255 1.00 90.56 75 VAL A O 1
ATOM 607 N N . ILE A 1 76 ? -14.513 2.926 8.689 1.00 93.75 76 ILE A N 1
ATOM 608 C CA . ILE A 1 76 ? -14.328 2.538 7.289 1.00 93.75 76 ILE A CA 1
ATOM 609 C C . ILE A 1 76 ? -15.626 2.618 6.478 1.00 93.75 76 ILE A C 1
ATOM 611 O O . ILE A 1 76 ? -15.576 2.518 5.262 1.00 93.75 76 ILE A O 1
ATOM 615 N N . GLU A 1 77 ? -16.797 2.796 7.092 1.00 91.69 77 GLU A N 1
ATOM 616 C CA . GLU A 1 77 ? -18.055 2.880 6.348 1.00 91.69 77 GLU A CA 1
ATOM 617 C C . GLU A 1 77 ? -18.017 4.015 5.302 1.00 91.69 77 GLU A C 1
ATOM 619 O O . GLU A 1 77 ? -17.753 5.179 5.616 1.00 91.69 77 GLU A O 1
ATOM 624 N N . GLY A 1 78 ? -18.253 3.661 4.033 1.00 89.56 78 GLY A N 1
ATOM 625 C CA . GLY A 1 78 ? -18.181 4.591 2.901 1.00 89.56 78 GLY A CA 1
ATOM 626 C C . GLY A 1 78 ? -16.762 4.968 2.455 1.00 89.56 78 GLY A C 1
ATOM 627 O O . GLY A 1 78 ? -16.607 5.903 1.669 1.00 89.56 78 GLY A O 1
ATOM 628 N N . SER A 1 79 ? -15.722 4.294 2.956 1.00 93.81 79 SER A N 1
ATOM 629 C CA . SER A 1 79 ? -14.382 4.369 2.369 1.00 93.81 79 SER A CA 1
ATOM 630 C C . SER A 1 79 ? -14.266 3.469 1.140 1.00 93.81 79 SER A C 1
ATOM 632 O O . SER A 1 79 ? -14.971 2.468 1.032 1.00 93.81 79 SER A O 1
ATOM 634 N N . ASP A 1 80 ? -13.340 3.814 0.248 1.00 94.50 80 ASP A N 1
ATOM 635 C CA . ASP A 1 80 ? -12.995 2.997 -0.927 1.00 94.50 80 ASP A CA 1
ATOM 636 C C . ASP A 1 80 ? -11.645 2.294 -0.718 1.00 94.50 80 ASP A C 1
ATOM 638 O O . ASP A 1 80 ? -11.425 1.152 -1.117 1.00 94.50 80 ASP A O 1
ATOM 642 N N . SER A 1 81 ? -10.730 2.969 -0.022 1.00 96.69 81 SER A N 1
ATOM 643 C CA . SER A 1 81 ? -9.381 2.484 0.254 1.00 96.69 81 SER A CA 1
ATOM 644 C C . SER A 1 81 ? -9.007 2.727 1.710 1.00 96.69 81 SER A C 1
ATOM 646 O O . SER A 1 81 ? -9.292 3.791 2.272 1.00 96.69 81 SER A O 1
ATOM 648 N N . ILE A 1 82 ? -8.329 1.756 2.308 1.00 98.00 82 ILE A N 1
ATOM 649 C CA . ILE A 1 82 ? -7.916 1.768 3.709 1.00 98.00 82 ILE A CA 1
ATOM 650 C C . ILE A 1 82 ? -6.408 1.526 3.768 1.00 98.00 82 ILE A C 1
ATOM 652 O O . ILE A 1 82 ? -5.920 0.589 3.141 1.00 98.00 82 ILE A O 1
ATOM 656 N N . ILE A 1 83 ? -5.679 2.331 4.540 1.00 97.94 83 ILE A N 1
ATOM 657 C CA . ILE A 1 83 ? -4.267 2.078 4.849 1.00 97.94 83 ILE A CA 1
ATOM 658 C C . ILE A 1 83 ? -4.165 1.497 6.262 1.00 97.94 83 ILE A C 1
ATOM 660 O O . ILE A 1 83 ? -4.485 2.151 7.256 1.00 97.94 83 ILE A O 1
ATOM 664 N N . LEU A 1 84 ? -3.808 0.218 6.269 1.00 97.19 84 LEU A N 1
ATOM 665 C CA . LEU A 1 84 ? -3.500 -0.728 7.331 1.00 97.19 84 LEU A CA 1
ATOM 666 C C . LEU A 1 84 ? -2.140 -0.555 8.018 1.00 97.19 84 LEU A C 1
ATOM 668 O O . LEU A 1 84 ? -1.311 -1.420 7.766 1.00 97.19 84 LEU A O 1
ATOM 672 N N . PHE A 1 85 ? -1.881 0.451 8.858 1.00 94.12 85 PHE A N 1
ATOM 673 C CA . PHE A 1 85 ? -0.586 0.553 9.557 1.00 94.12 85 PHE A CA 1
ATOM 674 C C . PHE A 1 85 ? -0.549 -0.313 10.818 1.00 94.12 85 PHE A C 1
ATOM 676 O O . PHE A 1 85 ? -1.433 -0.214 11.675 1.00 94.12 85 PHE A O 1
ATOM 683 N N . SER A 1 86 ? 0.492 -1.127 10.984 1.00 90.94 86 SER A N 1
ATOM 684 C CA . SER A 1 86 ? 0.661 -1.924 12.197 1.00 90.94 86 SER A CA 1
ATOM 685 C C . SER A 1 86 ? 2.102 -2.026 12.690 1.00 90.94 86 SER A C 1
ATOM 687 O O . SER A 1 86 ? 2.898 -2.806 12.163 1.00 90.94 86 SER A O 1
ATOM 689 N N . ASP A 1 87 ? 2.325 -1.433 13.862 1.00 81.69 87 ASP A N 1
ATOM 690 C CA . ASP A 1 87 ? 3.451 -1.735 14.757 1.00 81.69 87 ASP A CA 1
ATOM 691 C C . ASP A 1 87 ? 3.060 -2.726 15.873 1.00 81.69 87 ASP A C 1
ATOM 693 O O . ASP A 1 87 ? 3.856 -3.050 16.758 1.00 81.69 87 ASP A O 1
ATOM 697 N N . LEU A 1 88 ? 1.816 -3.219 15.864 1.00 77.31 88 LEU A N 1
ATOM 698 C CA . LEU A 1 88 ? 1.318 -4.160 16.860 1.00 77.31 88 LEU A CA 1
ATOM 699 C C . LEU A 1 88 ? 1.959 -5.544 16.688 1.00 77.31 88 LEU A C 1
ATOM 701 O O . LEU A 1 88 ? 1.440 -6.409 15.987 1.00 77.31 88 LEU A O 1
ATOM 705 N N . LEU A 1 89 ? 3.063 -5.786 17.388 1.00 71.12 89 LEU A N 1
ATOM 706 C CA . LEU A 1 89 ? 3.634 -7.123 17.506 1.00 71.12 89 LEU A CA 1
ATOM 707 C C . LEU A 1 89 ? 2.778 -7.979 18.439 1.00 71.12 89 LEU A C 1
ATOM 709 O O . LEU A 1 89 ? 2.634 -7.704 19.630 1.00 71.12 89 LEU A O 1
ATOM 713 N N . THR A 1 90 ? 2.231 -9.057 17.893 1.00 69.19 90 THR A N 1
ATOM 714 C CA . THR A 1 90 ? 1.380 -9.998 18.616 1.00 69.19 90 THR A CA 1
ATOM 715 C C . THR A 1 90 ? 1.804 -11.424 18.317 1.00 69.19 90 THR A C 1
ATOM 717 O O . THR A 1 90 ? 2.199 -11.765 17.209 1.00 69.19 90 THR A O 1
ATOM 720 N N . ASN A 1 91 ? 1.740 -12.283 19.330 1.00 64.19 91 ASN A N 1
ATOM 721 C CA . ASN A 1 91 ? 2.039 -13.707 19.187 1.00 64.19 91 ASN A CA 1
ATOM 722 C C . ASN A 1 91 ? 0.837 -14.514 18.670 1.00 64.19 91 ASN A C 1
ATOM 724 O O . ASN A 1 91 ? 0.934 -15.730 18.490 1.00 64.19 91 ASN A O 1
ATOM 728 N N . LYS A 1 92 ? -0.310 -13.859 18.460 1.00 72.44 92 LYS A N 1
ATOM 729 C CA . LYS A 1 92 ? -1.525 -14.507 17.984 1.00 72.44 92 LYS A CA 1
ATOM 730 C C . LYS A 1 92 ? -1.493 -14.580 16.467 1.00 72.44 92 LYS A C 1
ATOM 732 O O . LYS A 1 92 ? -1.649 -13.568 15.787 1.00 72.44 92 LYS A O 1
ATOM 737 N N . LYS A 1 93 ? -1.379 -15.805 15.948 1.00 68.25 93 LYS A N 1
ATOM 738 C CA . LYS A 1 93 ? -1.779 -16.095 14.567 1.00 68.25 93 LYS A CA 1
ATOM 739 C C . LYS A 1 93 ? -3.183 -15.523 14.353 1.00 68.25 93 LYS A C 1
ATOM 741 O O . LYS A 1 93 ? -4.034 -15.674 15.231 1.00 68.25 93 LYS A O 1
ATOM 746 N N . ASN A 1 94 ? -3.400 -14.867 13.219 1.00 80.31 94 ASN A N 1
ATOM 747 C CA . ASN A 1 94 ? -4.681 -14.284 12.806 1.00 80.31 94 ASN A CA 1
ATOM 748 C C . ASN A 1 94 ? -5.105 -12.982 13.504 1.00 80.31 94 ASN A C 1
ATOM 750 O O . ASN A 1 94 ? -6.268 -12.596 13.415 1.00 80.31 94 ASN A O 1
ATOM 754 N N . SER A 1 95 ? -4.193 -12.259 14.154 1.00 86.44 95 SER A N 1
ATOM 755 C CA . SER A 1 95 ? -4.496 -10.949 14.753 1.00 86.44 95 SER A CA 1
ATOM 756 C C . SER A 1 95 ? -5.043 -9.908 13.771 1.00 86.44 95 SER A C 1
ATOM 758 O O . SER A 1 95 ? -5.811 -9.042 14.181 1.00 86.44 95 SER A O 1
ATOM 760 N N . TYR A 1 96 ? -4.670 -9.999 12.492 1.00 92.50 96 TYR A N 1
ATOM 761 C CA . TYR A 1 96 ? -5.097 -9.053 11.456 1.00 92.50 96 TYR A CA 1
ATOM 762 C C . TYR A 1 96 ? -6.352 -9.481 10.693 1.00 92.50 96 TYR A C 1
ATOM 764 O O . TYR A 1 96 ? -6.997 -8.651 10.057 1.00 92.50 96 TYR A O 1
ATOM 772 N N . GLN A 1 97 ? -6.738 -10.754 10.797 1.00 93.06 97 GLN A N 1
ATOM 773 C CA . GLN A 1 97 ? -7.873 -11.318 10.061 1.00 93.06 97 GLN A CA 1
ATOM 774 C C . GLN A 1 97 ? -9.186 -10.561 10.307 1.00 93.06 97 GLN A C 1
ATOM 776 O O . GLN A 1 97 ? -9.892 -10.288 9.342 1.00 93.06 97 GLN A O 1
ATOM 781 N N . PRO A 1 98 ? -9.508 -10.099 11.534 1.00 92.19 98 PRO A N 1
ATOM 782 C CA . PRO A 1 98 ? -10.704 -9.289 11.742 1.00 92.19 98 PRO A CA 1
ATOM 783 C C . PRO A 1 98 ? -10.756 -7.996 10.917 1.00 92.19 98 PRO A C 1
ATOM 785 O O . PRO A 1 98 ? -11.855 -7.532 10.635 1.00 92.19 98 PRO A O 1
ATOM 788 N N . PHE A 1 99 ? -9.613 -7.410 10.542 1.00 94.25 99 PHE A N 1
ATOM 789 C CA . PHE A 1 99 ? -9.566 -6.206 9.707 1.00 94.25 99 PHE A CA 1
ATOM 790 C C . PHE A 1 99 ? -9.759 -6.551 8.230 1.00 94.25 99 PHE A C 1
ATOM 792 O O . PHE A 1 99 ? -10.502 -5.866 7.536 1.00 94.25 99 PHE A O 1
ATOM 799 N N . PHE A 1 100 ? -9.154 -7.644 7.763 1.00 94.94 100 PHE A N 1
ATOM 800 C CA . PHE A 1 100 ? -9.289 -8.097 6.375 1.00 94.94 100 PHE A CA 1
ATOM 801 C C . PHE A 1 100 ? -10.677 -8.681 6.078 1.00 94.94 100 PHE A C 1
ATOM 803 O O . PHE A 1 100 ? -11.199 -8.492 4.989 1.00 94.94 100 PHE A O 1
ATOM 810 N N . HIS A 1 101 ? -11.321 -9.302 7.065 1.00 91.62 101 HIS A N 1
ATOM 811 C CA . HIS A 1 101 ? -12.645 -9.903 6.906 1.00 91.62 101 HIS A CA 1
ATOM 812 C C . HIS A 1 101 ? -13.800 -8.886 6.916 1.00 91.62 101 HIS A C 1
ATOM 814 O O . HIS A 1 101 ? -14.882 -9.141 6.394 1.00 91.62 101 HIS A O 1
ATOM 820 N N . GLN A 1 102 ? -13.623 -7.742 7.586 1.00 88.19 102 GLN A N 1
ATOM 821 C CA . GLN A 1 102 ? -14.711 -6.784 7.828 1.00 88.19 102 GLN A CA 1
ATOM 822 C C . GLN A 1 102 ? -14.933 -5.781 6.691 1.00 88.19 102 GLN A C 1
ATOM 824 O O . GLN A 1 102 ? -15.894 -5.007 6.759 1.00 88.19 102 GLN A O 1
ATOM 829 N N . VAL A 1 103 ? -14.073 -5.777 5.671 1.00 91.81 103 VAL A N 1
ATOM 830 C CA . VAL A 1 103 ? -14.227 -4.902 4.508 1.00 91.81 103 VAL A CA 1
ATOM 831 C C . VAL A 1 103 ? -15.255 -5.442 3.522 1.00 91.81 103 VAL A C 1
ATOM 833 O O . VAL A 1 103 ? -15.438 -6.645 3.361 1.00 91.81 103 VAL A O 1
ATOM 836 N N . SER A 1 104 ? -15.958 -4.529 2.859 1.00 89.94 104 SER A N 1
ATOM 837 C CA . SER A 1 104 ? -16.838 -4.867 1.741 1.00 89.94 104 SER A CA 1
ATOM 838 C C . SER A 1 104 ? -16.036 -5.194 0.480 1.00 89.94 104 SER A C 1
ATOM 840 O O . SER A 1 104 ? -14.888 -4.781 0.341 1.00 89.94 104 SER A O 1
ATOM 842 N N . GLU A 1 105 ? -16.669 -5.843 -0.500 1.00 86.12 105 GLU A N 1
ATOM 843 C CA . GLU A 1 105 ? -16.044 -6.164 -1.796 1.00 86.12 105 GLU A CA 1
ATOM 844 C C . GLU A 1 105 ? -15.508 -4.934 -2.552 1.00 86.12 105 GLU A C 1
ATOM 846 O O . GLU A 1 105 ? -14.696 -5.070 -3.468 1.00 86.12 105 GLU A O 1
ATOM 851 N N . ASN A 1 106 ? -15.983 -3.728 -2.223 1.00 87.81 106 ASN A N 1
ATOM 852 C CA . ASN A 1 106 ? -15.558 -2.476 -2.852 1.00 87.81 106 ASN A CA 1
ATOM 853 C C . ASN A 1 106 ? -14.421 -1.769 -2.115 1.00 87.81 106 ASN A C 1
ATOM 855 O O . ASN A 1 106 ? -13.900 -0.786 -2.627 1.00 87.81 106 ASN A O 1
ATOM 859 N N . GLN A 1 107 ? -14.026 -2.275 -0.952 1.00 94.69 107 GLN A N 1
ATOM 860 C CA . GLN A 1 107 ? -12.973 -1.696 -0.139 1.00 94.69 107 GLN A CA 1
ATOM 861 C C . GLN A 1 107 ? -11.670 -2.454 -0.323 1.00 94.69 107 GLN A C 1
ATOM 863 O O . GLN A 1 107 ? -11.639 -3.682 -0.313 1.00 94.69 107 GLN A O 1
ATOM 868 N N . ARG A 1 108 ? -10.573 -1.710 -0.451 1.00 96.69 108 ARG A N 1
ATOM 869 C CA . ARG A 1 108 ? -9.238 -2.288 -0.613 1.00 96.69 108 ARG A CA 1
ATOM 870 C C . ARG A 1 108 ? -8.313 -1.840 0.503 1.00 96.69 108 ARG A C 1
ATOM 872 O O . ARG A 1 108 ? -8.181 -0.646 0.765 1.00 96.69 108 ARG A O 1
ATOM 879 N N . ILE A 1 109 ? -7.668 -2.807 1.150 1.00 98.12 109 ILE A N 1
ATOM 880 C CA . ILE A 1 109 ? -6.698 -2.555 2.217 1.00 98.12 109 ILE A CA 1
ATOM 881 C C . ILE A 1 109 ? -5.286 -2.599 1.642 1.00 98.12 109 ILE A C 1
ATOM 883 O O . ILE A 1 109 ? -4.886 -3.614 1.075 1.00 98.12 109 ILE A O 1
ATOM 887 N N . ILE A 1 110 ? -4.523 -1.530 1.858 1.00 98.56 110 ILE A N 1
ATOM 888 C CA . ILE A 1 110 ? -3.062 -1.548 1.775 1.00 98.56 110 ILE A CA 1
ATOM 889 C C . ILE A 1 110 ? -2.544 -1.844 3.175 1.00 98.56 110 ILE A C 1
ATOM 891 O O . ILE A 1 110 ? -2.821 -1.067 4.082 1.00 98.56 110 ILE A O 1
ATOM 895 N N . PHE A 1 111 ? -1.837 -2.949 3.376 1.00 97.88 111 PHE A N 1
ATOM 896 C CA . PHE A 1 111 ? -1.235 -3.267 4.670 1.00 97.88 111 PHE A CA 1
ATOM 897 C C . PHE A 1 111 ? 0.233 -2.839 4.699 1.00 97.88 111 PHE A C 1
ATOM 899 O O . PHE A 1 111 ? 0.987 -3.158 3.778 1.00 97.88 111 PHE A O 1
ATOM 906 N N . ASP A 1 112 ? 0.622 -2.149 5.769 1.00 95.88 112 ASP A N 1
ATOM 907 C CA . ASP A 1 112 ? 1.992 -1.724 6.040 1.00 95.88 112 ASP A CA 1
ATOM 908 C C . ASP A 1 112 ? 2.387 -2.023 7.496 1.00 95.88 112 ASP A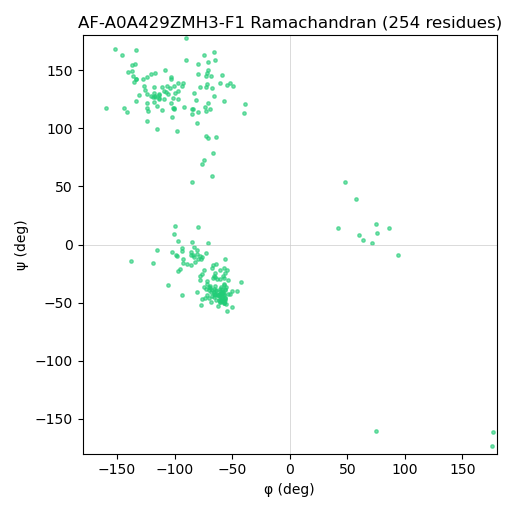 C 1
ATOM 910 O O . ASP A 1 112 ? 1.588 -1.908 8.431 1.00 95.88 112 ASP A O 1
ATOM 914 N N . GLY A 1 113 ? 3.638 -2.427 7.695 1.00 93.00 113 GLY A N 1
ATOM 915 C CA . GLY A 1 113 ? 4.159 -2.778 9.008 1.00 93.00 113 GLY A CA 1
ATOM 916 C C . GLY A 1 113 ? 5.588 -3.316 8.977 1.00 93.00 113 GLY A C 1
ATOM 917 O O . GLY A 1 113 ? 6.268 -3.324 7.948 1.00 93.00 113 GLY A O 1
ATOM 918 N N . SER A 1 114 ? 6.065 -3.780 10.134 1.00 91.69 114 SER A N 1
ATOM 919 C CA . SER A 1 114 ? 7.353 -4.468 10.236 1.00 91.69 114 SER A CA 1
ATOM 920 C C . SER A 1 114 ? 7.351 -5.810 9.491 1.00 91.69 114 SER A C 1
ATOM 922 O O . SER A 1 11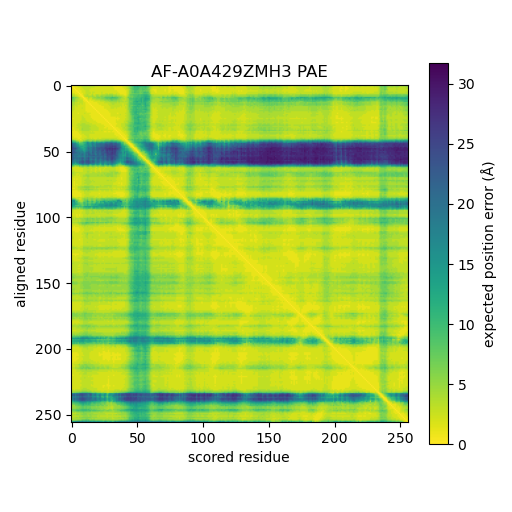4 ? 6.309 -6.376 9.156 1.00 91.69 114 SER A O 1
ATOM 924 N N . VAL A 1 115 ? 8.543 -6.368 9.268 1.00 93.44 115 VAL A N 1
ATOM 925 C CA . VAL A 1 115 ? 8.715 -7.696 8.653 1.00 93.44 115 VAL A CA 1
ATOM 926 C C . VAL A 1 115 ? 7.880 -8.756 9.379 1.00 93.44 115 VAL A C 1
ATOM 928 O O . VAL A 1 115 ? 7.230 -9.592 8.753 1.00 93.44 115 VAL A O 1
ATOM 931 N N . GLU A 1 116 ? 7.872 -8.722 10.708 1.00 91.94 116 GLU A N 1
ATOM 932 C CA . GLU A 1 116 ? 7.131 -9.656 11.546 1.00 91.94 116 GLU A CA 1
ATOM 933 C C . GLU A 1 116 ? 5.619 -9.472 11.415 1.00 91.94 116 GLU A C 1
ATOM 935 O O . GLU A 1 116 ? 4.902 -10.466 11.291 1.00 91.94 116 GLU A O 1
ATOM 940 N N . THR A 1 117 ? 5.121 -8.231 11.418 1.00 92.94 117 THR A N 1
ATOM 941 C CA . THR A 1 117 ? 3.678 -7.977 11.303 1.00 92.94 117 THR A CA 1
ATOM 942 C C . THR A 1 117 ? 3.160 -8.336 9.915 1.00 92.94 117 THR A C 1
ATOM 944 O O . THR A 1 117 ? 2.100 -8.953 9.820 1.00 92.94 117 THR A O 1
ATOM 947 N N . ILE A 1 118 ? 3.943 -8.087 8.859 1.00 95.19 118 ILE A N 1
ATOM 948 C CA . ILE A 1 118 ? 3.651 -8.547 7.493 1.00 95.19 118 ILE A CA 1
ATOM 949 C C . ILE A 1 118 ? 3.566 -10.075 7.447 1.00 95.19 118 ILE A C 1
ATOM 951 O O . ILE A 1 118 ? 2.572 -10.612 6.965 1.00 95.19 118 ILE A O 1
ATOM 955 N N . LYS A 1 119 ? 4.539 -10.803 8.013 1.00 93.38 119 LYS A N 1
ATOM 956 C CA . LYS A 1 119 ? 4.480 -12.277 8.062 1.00 93.38 119 LYS A CA 1
ATOM 957 C C . LYS A 1 119 ? 3.237 -12.787 8.790 1.00 93.38 119 LYS A C 1
ATOM 959 O O . LYS A 1 119 ? 2.612 -13.743 8.339 1.00 93.38 119 LYS A O 1
ATOM 964 N N . ILE A 1 120 ? 2.865 -12.167 9.911 1.00 92.69 120 ILE A N 1
ATOM 965 C CA . ILE A 1 120 ? 1.661 -12.550 10.660 1.00 92.69 120 ILE A CA 1
ATOM 966 C C . ILE A 1 120 ? 0.403 -12.263 9.832 1.00 92.69 120 ILE A C 1
ATOM 968 O O . ILE A 1 120 ? -0.469 -13.130 9.752 1.00 92.69 120 ILE A O 1
ATOM 972 N N . ALA A 1 121 ? 0.315 -11.091 9.197 1.00 94.12 121 ALA A N 1
ATOM 973 C CA . ALA A 1 121 ? -0.805 -10.701 8.345 1.00 94.12 121 ALA A CA 1
ATOM 974 C C . ALA A 1 121 ? -1.002 -11.670 7.175 1.00 94.12 121 ALA A C 1
ATOM 976 O O . ALA A 1 121 ? -2.119 -12.133 6.956 1.00 94.12 121 ALA A O 1
ATOM 977 N N . LEU A 1 122 ? 0.085 -12.041 6.493 1.00 94.31 122 LEU A N 1
ATOM 978 C CA . LEU A 1 122 ? 0.056 -12.937 5.336 1.00 94.31 122 LEU A CA 1
ATOM 979 C C . LEU A 1 122 ? -0.111 -14.420 5.706 1.00 94.31 122 LEU A C 1
ATOM 981 O O . LEU A 1 122 ? -0.421 -15.227 4.837 1.00 94.31 122 LEU A O 1
ATOM 985 N N . SER A 1 123 ? 0.045 -14.795 6.981 1.00 92.06 123 SER A N 1
ATOM 986 C CA . SER A 1 123 ? -0.123 -16.187 7.435 1.00 92.06 123 SER A CA 1
ATOM 987 C C . SER A 1 123 ? -1.574 -16.642 7.632 1.00 92.06 123 SER A C 1
ATOM 989 O O . SER A 1 123 ? -1.798 -17.834 7.839 1.00 92.06 123 SER A O 1
ATOM 991 N N . GLY A 1 124 ? -2.533 -15.712 7.636 1.00 91.38 124 GLY A N 1
ATOM 992 C CA . GLY A 1 124 ? -3.959 -16.028 7.761 1.00 91.38 124 GLY A CA 1
ATOM 993 C C . GLY A 1 124 ? -4.635 -16.259 6.408 1.00 91.38 124 GLY A C 1
ATOM 994 O O . GLY A 1 124 ? -3.992 -16.125 5.368 1.00 91.38 124 GLY A O 1
ATOM 995 N N . ASP A 1 125 ? -5.920 -16.605 6.436 1.00 92.62 125 ASP A N 1
ATOM 996 C CA . ASP A 1 125 ? -6.681 -16.987 5.240 1.00 92.62 125 ASP A CA 1
ATOM 997 C C . ASP A 1 125 ? -7.059 -15.759 4.391 1.00 92.62 125 ASP A C 1
ATOM 999 O O . ASP A 1 125 ? -6.812 -15.733 3.192 1.00 92.62 125 ASP A O 1
ATOM 1003 N N . ASP A 1 126 ? -7.580 -14.700 5.014 1.00 94.50 126 ASP A N 1
ATOM 1004 C CA . ASP A 1 126 ? -7.894 -13.443 4.333 1.00 94.50 126 ASP A CA 1
ATOM 1005 C C . ASP A 1 126 ? -6.609 -12.624 4.098 1.00 94.50 126 ASP A C 1
ATOM 1007 O O . ASP A 1 126 ? -5.786 -12.466 5.010 1.00 94.50 126 ASP A O 1
ATOM 1011 N N . LYS A 1 127 ? -6.441 -12.063 2.893 1.00 95.31 127 LYS A N 1
ATOM 1012 C CA . LYS A 1 127 ? -5.280 -11.238 2.509 1.00 95.31 127 LYS A CA 1
ATOM 1013 C C . LYS A 1 127 ? -5.642 -9.753 2.376 1.00 95.31 127 LYS A C 1
ATOM 1015 O O . LYS A 1 127 ? -6.771 -9.428 2.003 1.00 95.31 127 LYS A O 1
ATOM 1020 N N . PRO A 1 128 ? -4.699 -8.824 2.628 1.00 97.38 128 PRO A N 1
ATOM 1021 C CA . PRO A 1 128 ? -4.870 -7.442 2.195 1.00 97.38 128 PRO A CA 1
ATOM 1022 C C . PRO A 1 128 ? -4.898 -7.362 0.663 1.00 97.38 128 PRO A C 1
ATOM 1024 O O . PRO A 1 128 ? -4.367 -8.230 -0.028 1.00 97.38 128 PRO A O 1
ATOM 1027 N N . TYR A 1 129 ? -5.470 -6.284 0.125 1.00 97.88 129 TYR A N 1
ATOM 1028 C CA . TYR A 1 129 ? -5.460 -6.051 -1.320 1.00 97.88 129 TYR A CA 1
ATOM 1029 C C . TYR A 1 129 ? -4.051 -5.739 -1.829 1.00 97.88 129 TYR A C 1
ATOM 1031 O O . TYR A 1 129 ? -3.659 -6.201 -2.899 1.00 97.88 129 TYR A O 1
ATOM 1039 N N . ALA A 1 130 ? -3.300 -4.936 -1.072 1.00 98.25 130 ALA A N 1
ATOM 1040 C CA . ALA A 1 130 ? -1.947 -4.562 -1.435 1.00 98.25 130 ALA A CA 1
ATOM 1041 C C . ALA A 1 130 ? -0.981 -4.600 -0.252 1.00 98.25 130 ALA A C 1
ATOM 1043 O O . ALA A 1 130 ? -1.353 -4.291 0.882 1.00 98.25 130 ALA A O 1
ATOM 1044 N N . ILE A 1 131 ? 0.280 -4.894 -0.553 1.00 97.69 131 ILE A N 1
ATOM 1045 C CA . ILE A 1 131 ? 1.429 -4.630 0.318 1.00 97.69 131 ILE A CA 1
ATOM 1046 C C . ILE A 1 131 ? 2.486 -3.850 -0.470 1.00 97.69 131 ILE A C 1
ATOM 1048 O O . ILE A 1 131 ? 2.693 -4.091 -1.662 1.00 97.69 131 ILE A O 1
ATOM 1052 N N . CYS A 1 132 ? 3.154 -2.909 0.194 1.00 96.12 132 CYS A N 1
ATOM 1053 C CA . CYS A 1 132 ? 4.214 -2.099 -0.401 1.00 96.12 132 CYS A CA 1
ATOM 1054 C C . CYS A 1 132 ? 5.489 -2.256 0.423 1.00 96.12 132 CYS A C 1
ATOM 1056 O O . CYS A 1 132 ? 5.540 -1.873 1.586 1.00 96.12 132 CYS A O 1
ATOM 1058 N N . LEU A 1 133 ? 6.516 -2.845 -0.178 1.00 95.75 133 LEU A N 1
ATOM 1059 C CA . LEU A 1 133 ? 7.721 -3.299 0.497 1.00 95.75 133 LEU A CA 1
ATOM 1060 C C . LEU A 1 133 ? 8.935 -2.544 -0.031 1.00 95.75 133 LEU A C 1
ATOM 1062 O O . LEU A 1 133 ? 9.141 -2.422 -1.240 1.00 95.75 133 LEU A O 1
ATOM 1066 N N . LYS A 1 134 ? 9.801 -2.099 0.875 1.00 94.81 134 LYS A N 1
ATOM 1067 C CA . LYS A 1 134 ? 11.151 -1.676 0.500 1.00 94.81 134 LYS A CA 1
ATOM 1068 C C . LYS A 1 134 ? 11.964 -2.918 0.147 1.00 94.81 134 LYS A C 1
ATOM 1070 O O . LYS A 1 134 ? 11.919 -3.911 0.868 1.00 94.81 134 LYS A O 1
ATOM 1075 N N . GLU A 1 135 ? 12.770 -2.853 -0.911 1.00 94.44 135 GLU A N 1
ATOM 1076 C CA . GLU A 1 135 ? 13.646 -3.964 -1.333 1.00 94.44 135 GLU A CA 1
ATOM 1077 C C . GLU A 1 135 ? 14.550 -4.449 -0.180 1.00 94.44 135 GLU A C 1
ATOM 1079 O O . GLU A 1 135 ? 14.839 -5.637 -0.063 1.00 94.44 135 GLU A O 1
ATOM 1084 N N . THR A 1 136 ? 14.927 -3.548 0.733 1.00 93.94 136 THR A N 1
ATOM 1085 C CA . THR A 1 136 ? 15.730 -3.852 1.926 1.00 93.94 136 THR A CA 1
ATOM 1086 C C . THR A 1 136 ? 15.031 -4.747 2.953 1.00 93.94 136 THR A C 1
ATOM 1088 O O . THR A 1 136 ? 15.714 -5.322 3.792 1.00 93.94 136 THR A O 1
ATOM 1091 N N . GLN A 1 137 ? 13.703 -4.894 2.899 1.00 95.25 137 GLN A N 1
ATOM 1092 C CA . GLN A 1 137 ? 12.936 -5.780 3.785 1.00 95.25 137 GLN A CA 1
ATOM 1093 C C . GLN A 1 137 ? 12.871 -7.224 3.263 1.00 95.25 137 GLN A C 1
ATOM 1095 O O . GLN A 1 137 ? 12.559 -8.140 4.025 1.00 95.25 137 GLN A O 1
ATOM 1100 N N . LEU A 1 138 ? 13.159 -7.450 1.975 1.00 96.19 138 LEU A N 1
ATOM 1101 C CA . LEU A 1 138 ? 13.014 -8.761 1.339 1.00 96.19 138 LEU A CA 1
ATOM 1102 C C . LEU A 1 138 ? 13.870 -9.880 1.957 1.00 96.19 138 LEU A C 1
ATOM 1104 O O . LEU A 1 138 ? 13.326 -10.971 2.118 1.00 96.19 138 LEU A O 1
ATOM 1108 N N . PRO A 1 139 ? 15.155 -9.679 2.321 1.00 96.50 139 PRO A N 1
ATOM 1109 C CA . PRO A 1 139 ? 15.961 -10.748 2.917 1.00 96.50 139 PRO A CA 1
ATOM 1110 C C . PRO A 1 139 ? 15.318 -11.325 4.177 1.00 96.50 139 PRO A C 1
ATOM 1112 O O . PRO A 1 139 ? 15.187 -12.542 4.317 1.00 96.50 139 PRO A O 1
ATOM 1115 N N . ASP A 1 140 ? 14.843 -10.448 5.059 1.00 96.38 140 ASP A N 1
ATOM 1116 C CA . ASP A 1 140 ? 14.228 -10.855 6.316 1.00 96.38 140 ASP A CA 1
ATOM 1117 C C . ASP A 1 140 ? 12.824 -11.431 6.092 1.00 96.38 140 ASP A C 1
ATOM 1119 O O . ASP A 1 140 ? 12.460 -12.415 6.741 1.00 96.38 140 ASP A O 1
ATOM 1123 N N . LEU A 1 141 ? 12.043 -10.887 5.148 1.00 95.38 141 LEU A N 1
ATOM 1124 C CA . LEU A 1 141 ? 10.729 -11.423 4.768 1.00 95.38 141 LEU A CA 1
ATOM 1125 C C . LEU A 1 141 ? 10.836 -12.844 4.203 1.00 95.38 141 LEU A C 1
ATOM 1127 O O . LEU A 1 141 ? 10.215 -13.763 4.737 1.00 95.38 141 LEU A O 1
ATOM 1131 N N . LEU A 1 142 ? 11.687 -13.043 3.199 1.00 95.06 142 LEU A N 1
ATOM 1132 C CA . LEU A 1 142 ? 11.880 -14.331 2.528 1.00 95.06 142 LEU A CA 1
ATOM 1133 C C . LEU A 1 142 ? 12.744 -15.299 3.344 1.00 95.06 142 LEU A C 1
ATOM 1135 O O . LEU A 1 142 ? 12.824 -16.484 3.037 1.00 95.06 142 LEU A O 1
ATOM 1139 N N . SER A 1 143 ? 13.369 -14.818 4.423 1.00 94.88 143 SER A N 1
ATOM 1140 C CA . SER A 1 143 ? 14.299 -15.599 5.248 1.00 94.88 143 SER A CA 1
ATOM 1141 C C . SER A 1 143 ? 15.471 -16.144 4.415 1.00 94.88 143 SER A C 1
ATOM 1143 O O . SER A 1 143 ? 15.926 -17.275 4.599 1.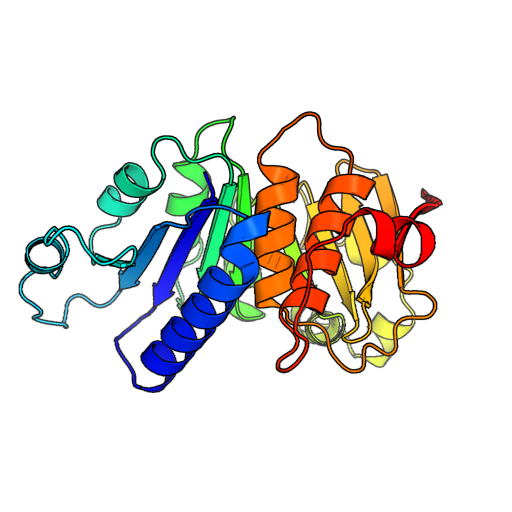00 94.88 143 SER A O 1
ATOM 1145 N N . LEU A 1 144 ? 15.959 -15.311 3.490 1.00 95.38 144 LEU A N 1
ATOM 1146 C CA . LEU A 1 144 ? 17.051 -15.590 2.562 1.00 95.38 144 LEU A CA 1
ATOM 1147 C C . LEU A 1 144 ? 18.184 -14.573 2.766 1.00 95.38 144 LEU A C 1
ATOM 1149 O O . LEU A 1 144 ? 17.925 -13.407 3.057 1.00 95.38 144 LEU A O 1
ATOM 1153 N N . PRO A 1 145 ? 19.458 -14.957 2.572 1.00 95.31 145 PRO A N 1
ATOM 1154 C CA . PRO A 1 145 ? 20.556 -13.997 2.601 1.00 95.31 145 PRO A CA 1
ATOM 1155 C C . PRO A 1 145 ? 20.389 -12.897 1.542 1.00 95.31 145 PRO A C 1
ATOM 1157 O O . PRO A 1 145 ? 19.978 -13.181 0.417 1.00 95.31 145 PRO A O 1
ATOM 1160 N N . GLN A 1 146 ? 20.826 -11.669 1.849 1.00 94.12 146 GLN A N 1
ATOM 1161 C CA . GLN A 1 146 ? 20.821 -10.537 0.904 1.00 94.12 146 GLN A CA 1
ATOM 1162 C C . GLN A 1 146 ? 21.451 -10.893 -0.451 1.00 94.12 146 GLN A C 1
ATOM 1164 O O . GLN A 1 146 ? 20.947 -10.497 -1.496 1.00 94.12 146 GLN A O 1
ATOM 1169 N N . THR A 1 147 ? 22.540 -11.666 -0.448 1.00 94.50 147 THR A N 1
ATOM 1170 C CA . THR A 1 147 ? 23.230 -12.093 -1.674 1.00 94.50 147 THR A CA 1
ATOM 1171 C C . THR A 1 147 ? 22.391 -13.021 -2.547 1.00 94.50 147 THR A C 1
ATOM 1173 O O . THR A 1 147 ? 22.600 -13.051 -3.754 1.00 94.50 147 THR A O 1
ATOM 1176 N N . VAL A 1 148 ? 21.460 -13.780 -1.966 1.00 94.50 148 VAL A N 1
ATOM 1177 C CA . VAL A 1 148 ? 20.524 -14.621 -2.720 1.00 94.50 148 VAL A CA 1
ATOM 1178 C C . VAL A 1 148 ? 19.429 -13.742 -3.307 1.00 94.50 148 VAL A C 1
ATOM 1180 O O . VAL A 1 148 ? 19.254 -13.742 -4.520 1.00 94.50 148 VAL A O 1
ATOM 1183 N N . VAL A 1 149 ? 18.779 -12.922 -2.474 1.00 93.31 149 VAL A N 1
ATOM 1184 C CA . VAL A 1 149 ? 17.685 -12.032 -2.899 1.00 93.31 149 VAL A CA 1
ATOM 1185 C C . VAL A 1 149 ? 18.118 -11.087 -4.019 1.00 93.31 149 VAL A C 1
ATOM 1187 O O . VAL A 1 149 ? 17.408 -10.943 -5.006 1.00 93.31 149 VAL A O 1
ATOM 1190 N N . SER A 1 150 ? 19.314 -10.496 -3.932 1.00 91.19 150 SER A N 1
ATOM 1191 C CA . SER A 1 150 ? 19.833 -9.594 -4.970 1.00 91.19 150 SER A CA 1
ATOM 1192 C C . SER A 1 150 ? 20.074 -10.257 -6.332 1.00 91.19 150 SER A C 1
ATOM 1194 O O . SER A 1 150 ? 20.231 -9.541 -7.317 1.00 91.19 150 SER A O 1
ATOM 1196 N N . ASN A 1 151 ? 20.132 -11.590 -6.394 1.00 92.50 151 ASN A N 1
ATOM 1197 C CA . ASN A 1 151 ? 20.295 -12.348 -7.636 1.00 92.50 151 ASN A CA 1
ATOM 1198 C C . ASN A 1 151 ? 18.982 -12.966 -8.145 1.00 92.50 151 ASN A C 1
ATOM 1200 O O . ASN A 1 151 ? 18.989 -13.539 -9.234 1.00 92.50 151 ASN A O 1
ATOM 1204 N N . MET A 1 152 ? 17.887 -12.877 -7.383 1.00 94.19 152 MET A N 1
ATOM 1205 C CA . MET A 1 152 ? 16.585 -13.388 -7.810 1.00 94.19 152 MET A CA 1
ATOM 1206 C C . MET A 1 152 ? 15.979 -12.493 -8.890 1.00 94.19 152 MET A C 1
ATOM 1208 O O . MET A 1 152 ? 16.120 -11.266 -8.875 1.00 94.19 152 MET A O 1
ATOM 1212 N N . LEU A 1 153 ? 15.263 -13.111 -9.824 1.00 92.94 153 LEU A N 1
ATOM 1213 C CA . LEU A 1 153 ? 14.436 -12.391 -10.779 1.00 92.94 153 LEU A CA 1
ATOM 1214 C C . LEU A 1 153 ? 13.207 -11.802 -10.069 1.00 92.94 153 LEU A C 1
ATOM 1216 O O . LEU A 1 153 ? 12.687 -12.405 -9.129 1.00 92.94 153 LEU A O 1
ATOM 1220 N N . PRO A 1 154 ? 12.663 -10.670 -10.547 1.00 92.06 154 PRO A N 1
ATOM 1221 C CA . PRO A 1 154 ? 11.449 -10.086 -9.974 1.00 92.06 154 PRO A CA 1
ATOM 1222 C C . PRO A 1 154 ? 10.271 -11.059 -9.941 1.00 92.06 154 PRO A C 1
ATOM 1224 O O . PRO A 1 154 ? 9.519 -11.078 -8.972 1.00 92.06 154 PRO A O 1
ATOM 1227 N N . SER A 1 155 ? 10.150 -11.903 -10.970 1.00 91.94 155 SER A N 1
ATOM 1228 C CA . SER A 1 155 ? 9.156 -12.971 -11.022 1.00 91.94 155 SER A CA 1
ATOM 1229 C C . SER A 1 155 ? 9.332 -13.975 -9.886 1.00 91.94 155 SER A C 1
ATOM 1231 O O . SER A 1 155 ? 8.345 -14.388 -9.311 1.00 91.94 155 SER A O 1
ATOM 1233 N N . GLU A 1 156 ? 10.567 -14.340 -9.528 1.00 93.31 156 GLU A N 1
ATOM 1234 C CA . GLU A 1 156 ? 10.827 -15.301 -8.446 1.00 93.31 156 GLU A CA 1
ATOM 1235 C C . GLU A 1 156 ? 10.490 -14.708 -7.075 1.00 93.31 156 GLU A C 1
ATOM 1237 O O . GLU A 1 156 ? 9.983 -15.412 -6.212 1.00 93.31 156 GLU A O 1
ATOM 1242 N N . ILE A 1 157 ? 10.758 -13.412 -6.882 1.00 93.19 157 ILE A N 1
ATOM 1243 C CA . ILE A 1 157 ? 10.441 -12.695 -5.640 1.00 93.19 157 ILE A CA 1
ATOM 1244 C C . ILE A 1 157 ? 8.927 -12.548 -5.480 1.00 93.19 157 ILE A C 1
ATOM 1246 O O . ILE A 1 157 ? 8.385 -12.808 -4.411 1.00 93.19 157 ILE A O 1
ATOM 1250 N N . LEU A 1 158 ? 8.245 -12.085 -6.528 1.00 91.44 158 LEU A N 1
ATOM 1251 C CA . LEU A 1 158 ? 6.843 -11.683 -6.442 1.00 91.44 158 LEU A CA 1
ATOM 1252 C C . LEU A 1 158 ? 5.862 -12.855 -6.542 1.00 91.44 158 LEU A C 1
ATOM 1254 O O . LEU A 1 158 ? 4.707 -12.691 -6.167 1.00 91.44 158 LEU A O 1
ATOM 1258 N N . THR A 1 159 ? 6.313 -14.031 -6.989 1.00 87.81 159 THR A N 1
ATOM 1259 C CA . THR A 1 159 ? 5.536 -15.279 -6.922 1.00 87.81 159 THR A CA 1
ATOM 1260 C C . THR A 1 159 ? 5.948 -16.171 -5.748 1.00 87.81 159 THR A C 1
ATOM 1262 O O . THR A 1 159 ? 5.653 -17.367 -5.763 1.00 87.81 159 THR A O 1
ATOM 1265 N N . ASP A 1 160 ? 6.680 -15.643 -4.761 1.00 94.25 160 ASP A N 1
ATOM 1266 C CA . ASP A 1 160 ? 6.988 -16.396 -3.545 1.00 94.25 160 ASP A CA 1
ATOM 1267 C C . ASP A 1 160 ? 5.680 -16.783 -2.820 1.00 94.25 160 ASP A C 1
ATOM 1269 O O . ASP A 1 160 ? 4.777 -15.945 -2.722 1.00 94.25 160 ASP A O 1
ATOM 1273 N N . PRO A 1 161 ? 5.554 -18.015 -2.282 1.00 94.06 161 PRO A N 1
ATOM 1274 C CA . PRO A 1 161 ? 4.357 -18.448 -1.557 1.00 94.06 161 PRO A CA 1
ATOM 1275 C C . PRO A 1 161 ? 3.950 -17.540 -0.389 1.00 94.06 161 PRO A C 1
ATOM 1277 O O . PRO A 1 161 ? 2.792 -17.541 0.016 1.00 94.06 161 PRO A O 1
ATOM 1280 N N . LEU A 1 162 ? 4.872 -16.744 0.165 1.00 94.38 162 LEU A N 1
ATOM 1281 C CA . LEU A 1 162 ? 4.548 -15.730 1.168 1.00 94.38 162 LEU A CA 1
ATOM 1282 C C . LEU A 1 162 ? 3.497 -14.724 0.671 1.00 94.38 162 LEU A C 1
ATOM 1284 O O . LEU A 1 162 ? 2.702 -14.233 1.470 1.00 94.38 162 LEU A O 1
ATOM 1288 N N . PHE A 1 163 ? 3.513 -14.406 -0.622 1.00 95.19 163 PHE A N 1
ATOM 1289 C CA . PHE A 1 163 ? 2.643 -13.413 -1.247 1.00 95.19 163 PHE A CA 1
ATOM 1290 C C . PHE A 1 163 ? 1.455 -14.027 -1.992 1.00 95.19 163 PHE A C 1
ATOM 1292 O O . PHE A 1 163 ? 0.743 -13.320 -2.707 1.00 95.19 163 PHE A O 1
ATOM 1299 N N . GLU A 1 164 ? 1.235 -15.333 -1.833 1.00 93.62 164 GLU A N 1
ATOM 1300 C CA . GLU A 1 164 ? 0.119 -16.030 -2.458 1.00 93.62 164 GLU A CA 1
ATOM 1301 C C . GLU A 1 164 ? -1.211 -15.348 -2.096 1.00 93.62 164 GLU A C 1
ATOM 1303 O O . GLU A 1 164 ? -1.428 -14.928 -0.956 1.00 93.62 164 GLU A O 1
ATOM 1308 N N . GLU A 1 165 ? -2.084 -15.207 -3.095 1.00 94.62 165 GLU A N 1
ATOM 1309 C CA . GLU A 1 165 ? -3.406 -14.573 -2.988 1.00 94.62 165 GLU A CA 1
ATOM 1310 C C . GLU A 1 165 ? -3.409 -13.074 -2.635 1.00 94.62 165 GLU A C 1
ATOM 1312 O O . GLU A 1 165 ? -4.487 -12.497 -2.505 1.00 94.62 165 GLU A O 1
ATOM 1317 N N . VAL A 1 166 ? -2.253 -12.405 -2.530 1.00 97.00 166 VAL A N 1
ATOM 1318 C CA . VAL A 1 166 ? -2.199 -10.939 -2.415 1.00 97.00 166 VAL A CA 1
ATOM 1319 C C . VAL A 1 166 ? -2.377 -10.327 -3.811 1.00 97.00 166 VAL A C 1
ATOM 1321 O O . VAL A 1 166 ? -1.494 -10.494 -4.656 1.00 97.00 166 VAL A O 1
ATOM 1324 N N . PRO A 1 167 ? -3.477 -9.594 -4.090 1.00 96.25 167 PRO A N 1
ATOM 1325 C CA . PRO A 1 167 ? -3.755 -9.089 -5.436 1.00 96.25 167 PRO A CA 1
ATOM 1326 C C . PRO A 1 167 ? -2.671 -8.165 -5.987 1.00 96.25 167 PRO A C 1
ATOM 1328 O O . PRO A 1 167 ? -2.401 -8.193 -7.187 1.00 96.25 167 PRO A O 1
ATOM 1331 N N . MET A 1 168 ? -2.065 -7.342 -5.125 1.00 97.94 168 MET A N 1
ATOM 1332 C CA . MET A 1 168 ? -1.020 -6.399 -5.500 1.00 97.94 168 MET A CA 1
ATOM 1333 C C . MET A 1 168 ? 0.171 -6.440 -4.535 1.00 97.94 168 MET A C 1
ATOM 1335 O O . MET A 1 168 ? 0.049 -6.173 -3.342 1.00 97.94 168 MET A O 1
ATOM 1339 N N . VAL A 1 169 ? 1.363 -6.685 -5.066 1.00 98.00 169 VAL A N 1
ATOM 1340 C CA . VAL A 1 169 ? 2.618 -6.635 -4.309 1.00 98.00 169 VAL A CA 1
ATOM 1341 C C . VAL A 1 169 ?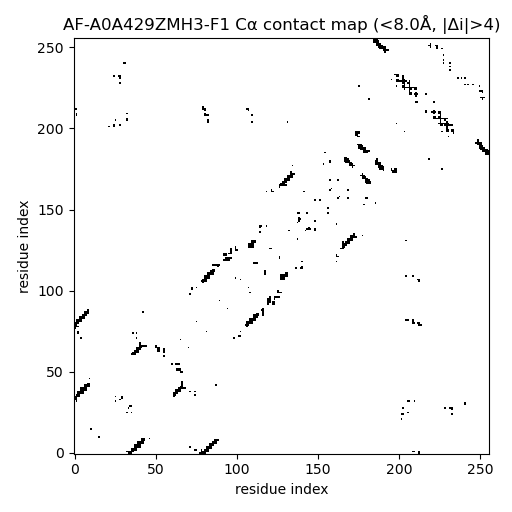 3.550 -5.666 -5.003 1.00 98.00 169 VAL A C 1
ATOM 1343 O O . VAL A 1 169 ? 3.876 -5.833 -6.177 1.00 98.00 169 VAL A O 1
ATOM 1346 N N . ILE A 1 170 ? 3.984 -4.643 -4.278 1.00 97.62 170 ILE A N 1
ATOM 1347 C CA . ILE A 1 170 ? 4.905 -3.631 -4.788 1.00 97.62 170 ILE A CA 1
ATOM 1348 C C . ILE A 1 170 ? 6.211 -3.770 -4.024 1.00 97.62 170 ILE A C 1
ATOM 1350 O O . ILE A 1 170 ? 6.223 -3.703 -2.799 1.00 97.62 170 ILE A O 1
ATOM 1354 N N . VAL A 1 171 ? 7.316 -3.931 -4.744 1.00 96.94 171 VAL A N 1
ATOM 1355 C CA . VAL A 1 171 ? 8.668 -3.908 -4.185 1.00 96.94 171 VAL A CA 1
ATOM 1356 C C . VAL A 1 171 ? 9.411 -2.745 -4.812 1.00 96.94 171 VAL A C 1
ATOM 1358 O O . VAL A 1 171 ? 9.551 -2.689 -6.032 1.00 96.94 171 VAL A O 1
ATOM 1361 N N . TYR A 1 172 ? 9.923 -1.829 -3.998 1.00 95.06 172 TYR A N 1
ATOM 1362 C CA . TYR A 1 172 ? 10.589 -0.634 -4.503 1.00 95.06 172 TYR A CA 1
ATOM 1363 C C . TYR A 1 172 ? 11.880 -0.303 -3.747 1.00 95.06 172 TYR A C 1
ATOM 1365 O O . TYR A 1 172 ? 12.081 -0.657 -2.584 1.00 95.06 172 TYR A O 1
ATOM 1373 N N . ARG A 1 173 ? 12.783 0.391 -4.435 1.00 92.62 173 ARG A N 1
ATOM 1374 C CA . ARG A 1 173 ? 14.022 0.957 -3.894 1.00 92.62 173 ARG A CA 1
ATOM 1375 C C . ARG A 1 173 ? 13.772 2.366 -3.389 1.00 92.62 173 ARG A C 1
ATOM 1377 O O . ARG A 1 173 ? 12.872 3.043 -3.872 1.00 92.62 173 ARG A O 1
ATOM 1384 N N . GLU A 1 174 ? 14.629 2.870 -2.502 1.00 88.25 174 GLU A N 1
ATOM 1385 C CA . GLU A 1 174 ? 14.509 4.252 -2.002 1.00 88.25 174 GLU A CA 1
ATOM 1386 C C . GLU A 1 174 ? 14.511 5.311 -3.125 1.00 88.25 174 GLU A C 1
ATOM 1388 O O . GLU A 1 174 ? 13.922 6.374 -2.950 1.00 88.25 174 GLU A O 1
ATOM 1393 N N . THR A 1 175 ? 15.096 5.001 -4.287 1.00 87.62 175 THR A N 1
ATOM 1394 C CA . THR A 1 175 ? 15.124 5.859 -5.486 1.00 87.62 175 THR A CA 1
ATOM 1395 C C . THR A 1 175 ? 13.844 5.812 -6.332 1.00 87.62 175 THR A C 1
ATOM 1397 O O . THR A 1 175 ? 13.699 6.581 -7.280 1.00 87.62 175 THR A O 1
ATOM 1400 N N . GLY A 1 176 ? 12.918 4.901 -6.026 1.00 87.38 176 GLY A N 1
ATOM 1401 C CA . GLY A 1 176 ? 11.651 4.718 -6.736 1.00 87.38 176 GLY A CA 1
ATOM 1402 C C . GLY A 1 176 ? 11.642 3.667 -7.835 1.00 87.38 176 GLY A C 1
ATOM 1403 O O . GLY A 1 176 ? 10.565 3.324 -8.299 1.00 87.38 176 GLY A O 1
ATOM 1404 N N . ALA A 1 177 ? 12.787 3.100 -8.220 1.00 92.44 177 ALA A N 1
ATOM 1405 C CA . ALA A 1 177 ? 12.806 1.944 -9.116 1.00 92.44 177 ALA A CA 1
ATOM 1406 C C . ALA A 1 177 ? 12.319 0.676 -8.395 1.00 92.44 177 ALA A C 1
ATOM 1408 O O . ALA A 1 177 ? 12.571 0.509 -7.201 1.00 92.44 177 ALA A O 1
ATOM 1409 N N . GLY A 1 178 ? 11.669 -0.242 -9.104 1.00 94.94 178 GLY A N 1
ATOM 1410 C CA . GLY A 1 178 ? 11.102 -1.429 -8.472 1.00 94.94 178 GLY A CA 1
ATOM 1411 C C . GLY A 1 178 ? 10.322 -2.334 -9.412 1.00 94.94 178 GLY A C 1
ATOM 1412 O O . GLY A 1 178 ? 10.455 -2.260 -10.636 1.00 94.94 178 GLY A O 1
ATOM 1413 N N . TYR A 1 179 ? 9.492 -3.177 -8.813 1.00 96.38 179 TYR A N 1
ATOM 1414 C CA . TYR A 1 179 ? 8.641 -4.135 -9.500 1.00 96.38 179 TYR A CA 1
ATOM 1415 C C . TYR A 1 179 ? 7.279 -4.214 -8.824 1.00 96.38 179 TYR A C 1
ATOM 1417 O O . TYR A 1 179 ? 7.162 -4.041 -7.610 1.00 96.38 179 TYR A O 1
ATOM 1425 N N . VAL A 1 180 ? 6.253 -4.484 -9.622 1.00 97.56 180 VAL A N 1
ATOM 1426 C CA . VAL A 1 180 ? 4.877 -4.628 -9.150 1.00 97.56 180 VAL A CA 1
ATOM 1427 C C . VAL A 1 180 ? 4.300 -5.902 -9.727 1.00 97.56 180 VAL A C 1
ATOM 1429 O O . VAL A 1 180 ? 4.361 -6.107 -10.933 1.00 97.56 180 VAL A O 1
ATOM 1432 N N . TYR A 1 181 ? 3.728 -6.737 -8.875 1.00 97.50 181 TYR A N 1
ATOM 1433 C CA . TYR A 1 181 ? 2.835 -7.808 -9.281 1.00 97.50 181 TYR A CA 1
ATOM 1434 C C . TYR A 1 181 ? 1.407 -7.353 -9.020 1.00 97.50 181 TYR A C 1
ATOM 1436 O O . TYR A 1 181 ? 1.111 -6.904 -7.914 1.00 97.50 181 TYR A O 1
ATOM 1444 N N . HIS A 1 182 ? 0.544 -7.405 -10.029 1.00 96.69 182 HIS A N 1
ATOM 1445 C CA . HIS A 1 182 ? -0.863 -7.044 -9.891 1.00 96.69 182 HIS A CA 1
ATOM 1446 C C . HIS A 1 182 ? -1.717 -7.958 -10.764 1.00 96.69 182 HIS A C 1
ATOM 1448 O O . HIS A 1 182 ? -1.578 -7.931 -11.983 1.00 96.69 182 HIS A O 1
ATOM 1454 N N . ASN A 1 183 ? -2.602 -8.744 -10.145 1.00 90.38 183 ASN A N 1
ATOM 1455 C CA . ASN A 1 183 ? -3.518 -9.666 -10.833 1.00 90.38 183 ASN A CA 1
ATOM 1456 C C . ASN A 1 183 ? -2.819 -10.551 -11.886 1.00 90.38 183 ASN A C 1
ATOM 1458 O O . ASN A 1 183 ? -3.230 -10.573 -13.042 1.00 90.38 183 ASN A O 1
ATOM 1462 N N . GLU A 1 184 ? -1.759 -11.262 -11.485 1.00 90.81 184 GLU A N 1
ATOM 1463 C CA . GLU A 1 184 ? -0.972 -12.171 -12.347 1.00 90.81 184 GLU A CA 1
ATOM 1464 C C . GLU A 1 184 ? -0.084 -11.495 -13.402 1.00 90.81 184 GLU A C 1
ATOM 1466 O O . GLU A 1 184 ? 0.636 -12.175 -14.131 1.00 90.81 184 GLU A O 1
ATOM 1471 N N . GLU A 1 185 ? -0.066 -10.165 -13.454 1.00 94.94 185 GLU A N 1
ATOM 1472 C CA . GLU A 1 185 ? 0.803 -9.403 -14.344 1.00 94.94 185 GLU A CA 1
ATOM 1473 C C . GLU A 1 185 ? 1.984 -8.809 -13.577 1.00 94.94 185 GLU A C 1
ATOM 1475 O O . GLU A 1 185 ? 1.851 -8.336 -12.444 1.00 94.94 185 GLU A O 1
ATOM 1480 N N . LEU A 1 186 ? 3.150 -8.799 -14.219 1.00 96.38 186 LEU A N 1
ATOM 1481 C CA . LEU A 1 186 ? 4.375 -8.252 -13.658 1.00 96.38 186 LEU A CA 1
ATOM 1482 C C . LEU A 1 186 ? 4.743 -6.955 -14.373 1.00 96.38 186 LEU A C 1
ATOM 1484 O O . LEU A 1 186 ? 4.812 -6.899 -15.600 1.00 96.38 186 LEU A O 1
ATOM 1488 N N . PHE A 1 187 ? 5.064 -5.923 -13.602 1.00 97.19 187 PHE A N 1
ATOM 1489 C CA . PHE A 1 187 ? 5.454 -4.610 -14.093 1.00 97.19 187 PHE A CA 1
ATOM 1490 C C . PHE A 1 187 ? 6.820 -4.209 -13.540 1.00 97.19 187 PHE A C 1
ATOM 1492 O O . PHE A 1 187 ? 7.153 -4.487 -12.388 1.00 97.19 187 PHE A O 1
ATOM 1499 N N . SER A 1 188 ? 7.601 -3.514 -14.360 1.00 95.69 188 SER A N 1
ATOM 1500 C CA . SER A 1 188 ? 8.803 -2.804 -13.940 1.00 95.69 188 SER A CA 1
ATOM 1501 C C . SER A 1 188 ? 8.482 -1.334 -13.719 1.00 95.69 188 SER A C 1
ATOM 1503 O O . SER A 1 188 ? 7.753 -0.720 -14.501 1.00 95.69 188 SER A O 1
ATOM 1505 N N . LEU A 1 189 ? 9.053 -0.788 -12.653 1.00 94.12 189 LEU A N 1
ATOM 1506 C CA . LEU A 1 189 ? 8.929 0.599 -12.257 1.00 94.12 189 LEU A CA 1
ATOM 1507 C C . LEU A 1 189 ? 10.277 1.302 -12.389 1.00 94.12 189 LEU A C 1
ATOM 1509 O O . LEU A 1 189 ? 11.271 0.846 -11.816 1.00 94.12 189 LEU A O 1
ATOM 1513 N N . THR A 1 190 ? 10.303 2.440 -13.079 1.00 91.50 190 THR A N 1
ATOM 1514 C CA . THR A 1 190 ? 11.482 3.310 -13.129 1.00 91.50 190 THR A CA 1
ATOM 1515 C C . THR A 1 190 ? 11.118 4.782 -12.976 1.00 91.50 190 THR A C 1
ATOM 1517 O O . THR A 1 190 ? 10.083 5.253 -13.451 1.00 91.50 190 THR A O 1
ATOM 1520 N N . THR A 1 191 ? 12.010 5.513 -12.315 1.00 86.88 191 THR A N 1
ATOM 1521 C CA . THR A 1 191 ? 11.999 6.969 -12.195 1.00 86.88 191 THR A CA 1
ATOM 1522 C C . THR A 1 191 ? 13.176 7.517 -13.003 1.00 86.88 191 THR A C 1
ATOM 1524 O O . THR A 1 191 ? 14.336 7.220 -12.722 1.00 86.88 191 THR A O 1
ATOM 1527 N N . ASN A 1 192 ? 12.884 8.280 -14.052 1.00 82.50 192 ASN A N 1
ATOM 1528 C CA . ASN A 1 192 ? 13.875 8.913 -14.917 1.00 82.50 192 ASN A CA 1
ATOM 1529 C C . ASN A 1 192 ? 13.983 10.396 -14.566 1.00 82.50 192 ASN A C 1
ATOM 1531 O O . ASN A 1 192 ? 12.979 11.033 -14.265 1.00 82.50 192 ASN A O 1
ATOM 1535 N N . GLU A 1 193 ? 15.196 10.949 -14.641 1.00 71.81 193 GLU A N 1
ATOM 1536 C CA . GLU A 1 193 ? 15.455 12.402 -14.574 1.00 71.81 193 GLU A CA 1
ATOM 1537 C C . GLU A 1 193 ? 14.994 13.109 -13.283 1.00 71.81 193 GLU A C 1
ATOM 1539 O O . GLU A 1 193 ? 15.073 14.331 -13.165 1.00 71.81 193 GLU A O 1
ATOM 1544 N N . LEU A 1 194 ? 14.567 12.343 -12.282 1.00 71.81 194 LEU A N 1
ATOM 1545 C CA . LEU A 1 194 ? 14.211 12.812 -10.955 1.00 71.81 194 LEU A CA 1
ATOM 1546 C C . LEU A 1 194 ? 15.387 12.537 -10.014 1.00 71.81 194 LEU A C 1
ATOM 1548 O O . LEU A 1 194 ? 15.742 11.381 -9.787 1.00 71.81 194 LEU A O 1
ATOM 1552 N N . ASP A 1 195 ? 15.984 13.590 -9.449 1.00 68.00 195 ASP A N 1
ATOM 1553 C CA . ASP A 1 195 ? 17.003 13.460 -8.396 1.00 68.00 195 ASP A CA 1
ATOM 1554 C C . ASP A 1 195 ? 16.331 13.121 -7.056 1.00 68.00 195 ASP A C 1
ATOM 1556 O O . ASP A 1 195 ? 16.195 13.939 -6.143 1.00 68.00 195 ASP A O 1
ATOM 1560 N N . VAL A 1 196 ? 15.807 11.899 -6.985 1.00 72.12 196 VAL A N 1
ATOM 1561 C CA . VAL A 1 196 ? 15.138 11.349 -5.811 1.00 72.12 196 VAL A CA 1
ATOM 1562 C C . VAL A 1 196 ? 16.145 10.494 -5.066 1.00 72.12 196 VAL A C 1
ATOM 1564 O O . VAL A 1 196 ? 16.378 9.327 -5.380 1.00 72.12 196 VAL A O 1
ATOM 1567 N N . THR A 1 197 ? 16.744 11.094 -4.044 1.00 76.00 197 THR A N 1
ATOM 1568 C CA . THR A 1 197 ? 17.650 10.378 -3.139 1.00 76.00 197 THR A CA 1
ATOM 1569 C C . THR A 1 197 ? 16.891 9.416 -2.230 1.00 76.00 197 THR A C 1
ATOM 1571 O O . THR A 1 197 ? 17.411 8.351 -1.905 1.00 76.00 197 THR A O 1
ATOM 1574 N N . LYS A 1 198 ? 15.665 9.779 -1.826 1.00 85.88 198 LYS A N 1
ATOM 1575 C CA . LYS A 1 198 ? 14.820 8.968 -0.948 1.00 85.88 198 LYS A CA 1
ATOM 1576 C C . LYS A 1 198 ? 13.342 9.347 -1.049 1.00 85.88 198 LYS A C 1
ATOM 1578 O O . LYS A 1 198 ? 12.967 10.451 -0.668 1.00 85.88 198 LYS A O 1
ATOM 1583 N N . LEU A 1 199 ? 12.507 8.412 -1.493 1.00 89.56 199 LEU A N 1
ATOM 1584 C CA . LEU A 1 199 ? 11.048 8.542 -1.477 1.00 89.56 199 LEU A CA 1
ATOM 1585 C C . LEU A 1 199 ? 10.465 8.532 -0.057 1.00 89.56 199 LEU A C 1
ATOM 1587 O O . LEU A 1 199 ? 10.920 7.772 0.805 1.00 89.56 199 LEU A O 1
ATOM 1591 N N . SER A 1 200 ? 9.393 9.303 0.156 1.00 91.50 200 SER A N 1
ATOM 1592 C CA . SER A 1 200 ? 8.520 9.129 1.322 1.00 91.50 200 SER A CA 1
ATOM 1593 C C . SER A 1 200 ? 7.712 7.839 1.169 1.00 91.50 200 SER A C 1
ATOM 1595 O O . SER A 1 200 ? 6.986 7.671 0.189 1.00 91.50 200 SER A O 1
ATOM 1597 N N . HIS A 1 201 ? 7.837 6.921 2.129 1.00 93.94 201 HIS A N 1
ATOM 1598 C CA . HIS A 1 201 ? 7.090 5.662 2.106 1.00 93.94 201 HIS A CA 1
ATOM 1599 C C . HIS A 1 201 ? 5.603 5.902 2.372 1.00 93.94 201 HIS A C 1
ATOM 1601 O O . HIS A 1 201 ? 4.753 5.441 1.621 1.00 93.94 201 HIS A O 1
ATOM 1607 N N . GLU A 1 202 ? 5.292 6.704 3.383 1.00 93.62 202 GLU A N 1
ATOM 1608 C CA . GLU A 1 202 ? 3.934 7.073 3.761 1.00 93.62 202 GLU A CA 1
ATOM 1609 C C . GLU A 1 202 ? 3.247 7.828 2.618 1.00 93.62 202 GLU A C 1
ATOM 1611 O O . GLU A 1 202 ? 2.118 7.505 2.253 1.00 93.62 202 GLU A O 1
ATOM 1616 N N . GLY A 1 203 ? 3.955 8.764 1.970 1.00 94.44 203 GLY A N 1
ATOM 1617 C CA . GLY A 1 203 ? 3.457 9.430 0.768 1.00 94.44 203 GLY A CA 1
ATOM 1618 C C . GLY A 1 203 ? 3.158 8.447 -0.366 1.00 94.44 203 GLY A C 1
ATOM 1619 O O . GLY A 1 203 ? 2.129 8.578 -1.030 1.00 94.44 203 GLY A O 1
ATOM 1620 N N . PHE A 1 204 ? 3.992 7.412 -0.537 1.00 96.06 204 PHE A N 1
ATOM 1621 C CA . PHE A 1 204 ? 3.727 6.342 -1.499 1.00 96.06 204 PHE A CA 1
ATOM 1622 C C . PHE A 1 204 ? 2.414 5.620 -1.180 1.00 96.06 204 PHE A C 1
ATOM 1624 O O . PHE A 1 204 ? 1.554 5.489 -2.051 1.00 96.06 204 PHE A O 1
ATOM 1631 N N . LEU A 1 205 ? 2.213 5.213 0.075 1.00 97.56 205 LEU A N 1
ATOM 1632 C CA . LEU A 1 205 ? 1.000 4.520 0.512 1.00 97.56 205 LEU A CA 1
ATOM 1633 C C . LEU A 1 205 ? -0.266 5.360 0.290 1.00 97.56 205 LEU A C 1
ATOM 1635 O O . LEU A 1 205 ? -1.267 4.832 -0.192 1.00 97.56 205 LEU A O 1
ATOM 1639 N N . PHE A 1 206 ? -0.228 6.668 0.565 1.00 97.00 206 PHE A N 1
ATOM 1640 C CA . PHE A 1 206 ? -1.364 7.562 0.312 1.00 97.00 206 PHE A CA 1
ATOM 1641 C C . PHE A 1 206 ? -1.696 7.707 -1.173 1.00 97.00 206 PHE A C 1
ATOM 1643 O O . PHE A 1 206 ? -2.869 7.660 -1.553 1.00 97.00 206 PHE A O 1
ATOM 1650 N N . GLY A 1 207 ? -0.679 7.842 -2.025 1.00 96.50 207 GLY A N 1
ATOM 1651 C CA . GLY A 1 207 ? -0.888 7.888 -3.469 1.00 96.50 207 GLY A CA 1
ATOM 1652 C C . GLY A 1 207 ? -1.412 6.563 -4.026 1.00 96.50 207 GLY A C 1
ATOM 1653 O O . GLY A 1 207 ? -2.317 6.562 -4.859 1.00 96.50 207 GLY A O 1
ATOM 1654 N N . LEU A 1 208 ? -0.924 5.429 -3.511 1.00 97.88 208 LEU A N 1
ATOM 1655 C CA . LEU A 1 208 ? -1.464 4.112 -3.847 1.00 97.88 208 LEU A CA 1
ATOM 1656 C C . LEU A 1 208 ? -2.921 3.987 -3.402 1.00 97.88 208 LEU A C 1
ATOM 1658 O O . LEU A 1 208 ? -3.740 3.525 -4.187 1.00 97.88 208 LEU A O 1
ATOM 1662 N N . ALA A 1 209 ? -3.268 4.442 -2.193 1.00 97.88 209 ALA A N 1
ATOM 1663 C CA . ALA A 1 209 ? -4.640 4.415 -1.686 1.00 97.88 209 ALA A CA 1
ATOM 1664 C C . ALA A 1 209 ? -5.590 5.212 -2.592 1.00 97.88 209 ALA A C 1
ATOM 1666 O O . ALA A 1 209 ? -6.654 4.715 -2.960 1.00 97.88 209 ALA A O 1
ATOM 1667 N N . ARG A 1 210 ? -5.166 6.402 -3.043 1.00 96.00 210 ARG A N 1
ATOM 1668 C CA . ARG A 1 210 ? -5.881 7.169 -4.075 1.00 96.00 210 ARG A CA 1
ATOM 1669 C C . ARG A 1 210 ? -6.038 6.345 -5.354 1.00 96.00 210 ARG A C 1
ATOM 1671 O O . ARG A 1 210 ? -7.147 6.226 -5.866 1.00 96.00 210 ARG A O 1
ATOM 1678 N N . GLY A 1 211 ? -4.951 5.763 -5.852 1.00 96.19 211 GLY A N 1
ATOM 1679 C CA . GLY A 1 211 ? -4.943 4.952 -7.067 1.00 96.19 211 GLY A CA 1
ATOM 1680 C C . GLY A 1 211 ? -5.908 3.767 -7.009 1.00 96.19 211 GLY A C 1
ATOM 1681 O O . GLY A 1 211 ? -6.700 3.576 -7.925 1.00 96.19 211 GLY A O 1
ATOM 1682 N N . ILE A 1 212 ? -5.888 2.993 -5.925 1.00 96.38 212 ILE A N 1
ATOM 1683 C CA . ILE A 1 212 ? -6.731 1.800 -5.773 1.00 96.38 212 ILE A CA 1
ATOM 1684 C C . ILE A 1 212 ? -8.168 2.122 -5.355 1.00 96.38 212 ILE A C 1
ATOM 1686 O O . ILE A 1 212 ? -8.969 1.203 -5.241 1.00 96.38 212 ILE A O 1
ATOM 1690 N N . SER A 1 213 ? -8.521 3.377 -5.075 1.00 93.75 213 SER A N 1
ATOM 1691 C CA . SER A 1 213 ? -9.892 3.720 -4.672 1.00 93.75 213 SER A CA 1
ATOM 1692 C C . SER A 1 213 ? -10.924 3.469 -5.781 1.00 93.75 213 SER A C 1
ATOM 1694 O O . SER A 1 213 ? -12.084 3.203 -5.484 1.00 93.75 213 SER A O 1
ATOM 1696 N N . ASP A 1 214 ? -10.498 3.471 -7.047 1.00 92.69 214 ASP A N 1
ATOM 1697 C CA . ASP A 1 214 ? -11.327 3.098 -8.194 1.00 92.69 214 ASP A CA 1
ATOM 1698 C C . ASP A 1 214 ? -10.900 1.725 -8.737 1.00 92.69 214 ASP A C 1
ATOM 1700 O O . ASP A 1 214 ? -9.710 1.410 -8.843 1.00 92.69 214 ASP A O 1
ATOM 1704 N N . LYS A 1 215 ? -11.870 0.865 -9.060 1.00 89.25 215 LYS A N 1
ATOM 1705 C CA . LYS A 1 215 ? -11.613 -0.467 -9.624 1.00 89.25 215 LYS A CA 1
ATOM 1706 C C . LYS A 1 215 ? -11.194 -0.438 -11.083 1.00 89.25 215 LYS A C 1
ATOM 1708 O O . LYS A 1 215 ? -10.518 -1.371 -11.504 1.00 89.25 215 LYS A O 1
ATOM 1713 N N . GLU A 1 216 ? -11.525 0.632 -11.791 1.00 92.62 216 GLU A N 1
ATOM 1714 C CA . GLU A 1 216 ? -11.236 0.791 -13.215 1.00 92.62 216 GLU A CA 1
ATOM 1715 C C . GLU A 1 216 ? -9.833 1.359 -13.477 1.00 92.62 216 GLU A C 1
ATOM 1717 O O . GLU A 1 216 ? -9.367 1.385 -14.618 1.00 92.62 216 GLU A O 1
ATOM 1722 N N . ASN A 1 217 ? -9.130 1.807 -12.432 1.00 95.50 217 ASN A N 1
ATOM 1723 C CA . ASN A 1 217 ? -7.785 2.348 -12.572 1.00 95.50 217 ASN A CA 1
ATOM 1724 C C . ASN A 1 217 ? -6.779 1.265 -12.980 1.00 95.50 217 ASN A C 1
ATOM 1726 O O . ASN A 1 217 ? -6.711 0.181 -12.397 1.00 95.50 217 ASN A O 1
ATOM 1730 N N . THR A 1 218 ? -5.938 1.594 -13.961 1.00 96.56 218 THR A N 1
ATOM 1731 C CA . THR A 1 218 ? -4.866 0.707 -14.423 1.00 96.56 218 THR A CA 1
ATOM 1732 C C . THR A 1 218 ? -3.744 0.604 -13.388 1.00 96.56 218 THR A C 1
ATOM 1734 O O . THR A 1 218 ? -3.527 1.522 -12.593 1.00 96.56 218 THR A O 1
ATOM 1737 N N . THR A 1 219 ? -2.961 -0.481 -13.437 1.00 97.06 219 THR A N 1
ATOM 1738 C CA . THR A 1 219 ? -1.750 -0.631 -12.607 1.00 97.06 219 THR A CA 1
ATOM 1739 C C . THR A 1 219 ? -0.805 0.556 -12.767 1.00 97.06 219 THR A C 1
ATOM 1741 O O . THR A 1 219 ? -0.286 1.070 -11.780 1.00 97.06 219 THR A O 1
ATOM 1744 N N . GLU A 1 220 ? -0.614 1.019 -14.006 1.00 96.31 220 GLU A N 1
ATOM 1745 C CA . GLU A 1 220 ? 0.212 2.188 -14.301 1.00 96.31 220 GLU A CA 1
ATOM 1746 C C . GLU A 1 220 ? -0.283 3.424 -13.550 1.00 96.31 220 GLU A C 1
ATOM 1748 O O . GLU A 1 220 ? 0.509 4.072 -12.867 1.00 96.31 220 GLU A O 1
ATOM 1753 N N . PHE A 1 221 ? -1.582 3.724 -13.625 1.00 95.88 221 PHE A N 1
ATOM 1754 C CA . PHE A 1 221 ? -2.154 4.869 -12.925 1.00 95.88 221 PHE A CA 1
ATOM 1755 C C . PHE A 1 221 ? -1.979 4.739 -11.408 1.00 95.88 221 PHE A C 1
ATOM 1757 O O . PHE A 1 221 ? -1.498 5.672 -10.767 1.00 95.88 221 PHE A O 1
ATOM 1764 N N . ILE A 1 222 ? -2.306 3.574 -10.838 1.00 97.44 222 ILE A N 1
ATOM 1765 C CA . ILE A 1 222 ? -2.194 3.314 -9.395 1.00 97.44 222 ILE A CA 1
ATOM 1766 C C . ILE A 1 222 ? -0.770 3.594 -8.899 1.00 97.44 222 ILE A C 1
ATOM 1768 O O . ILE A 1 222 ? -0.567 4.341 -7.940 1.00 97.44 222 ILE A O 1
ATOM 1772 N N . VAL A 1 223 ? 0.223 3.016 -9.573 1.00 96.69 223 VAL A N 1
ATOM 1773 C CA . VAL A 1 223 ? 1.630 3.115 -9.176 1.00 96.69 223 VAL A CA 1
ATOM 1774 C C . VAL A 1 223 ? 2.170 4.529 -9.402 1.00 96.69 223 VAL A C 1
ATOM 1776 O O . VAL A 1 223 ? 2.894 5.041 -8.544 1.00 96.69 223 VAL A O 1
ATOM 1779 N N . LYS A 1 224 ? 1.781 5.197 -10.500 1.00 94.94 224 LYS A N 1
ATOM 1780 C CA . LYS A 1 224 ? 2.123 6.606 -10.754 1.00 94.94 224 LYS A CA 1
ATOM 1781 C C . LYS A 1 224 ? 1.605 7.515 -9.646 1.00 94.94 224 LYS A C 1
ATOM 1783 O O . LYS A 1 224 ? 2.384 8.295 -9.113 1.00 94.94 224 LYS A O 1
ATOM 1788 N N . GLN A 1 225 ? 0.342 7.376 -9.239 1.00 95.06 225 GLN A N 1
ATOM 1789 C CA . GLN A 1 225 ? -0.224 8.155 -8.130 1.00 95.06 225 GLN A CA 1
ATOM 1790 C C . GLN A 1 225 ? 0.575 7.973 -6.842 1.00 95.06 225 GLN A C 1
ATOM 1792 O O . GLN A 1 225 ? 0.899 8.947 -6.157 1.00 95.06 225 GLN A O 1
ATOM 1797 N N . GLY A 1 226 ? 0.946 6.727 -6.556 1.00 95.56 226 GLY A N 1
ATOM 1798 C CA . GLY A 1 226 ? 1.836 6.386 -5.465 1.00 95.56 226 GLY A CA 1
ATOM 1799 C C . GLY A 1 226 ? 3.166 7.139 -5.515 1.00 95.56 226 GLY A C 1
ATOM 1800 O O . GLY A 1 226 ? 3.505 7.861 -4.580 1.00 95.56 226 GLY A O 1
ATOM 1801 N N . LEU A 1 227 ? 3.909 7.015 -6.611 1.00 93.69 227 LEU A N 1
ATOM 1802 C CA . LEU A 1 227 ? 5.207 7.673 -6.756 1.00 93.69 227 LEU A CA 1
ATOM 1803 C C . LEU A 1 227 ? 5.116 9.201 -6.750 1.00 93.69 227 LEU A C 1
ATOM 1805 O O . LEU A 1 227 ? 5.953 9.851 -6.128 1.00 93.69 227 LEU A O 1
ATOM 1809 N N . ILE A 1 228 ? 4.099 9.776 -7.393 1.00 92.25 228 ILE A N 1
ATOM 1810 C CA . ILE A 1 228 ? 3.860 11.223 -7.385 1.00 92.25 228 ILE A CA 1
ATOM 1811 C C . ILE A 1 228 ? 3.708 11.706 -5.945 1.00 92.25 228 ILE A C 1
ATOM 1813 O O . ILE A 1 228 ? 4.391 12.647 -5.547 1.00 92.25 228 ILE A O 1
ATOM 1817 N N . CYS A 1 229 ? 2.877 11.045 -5.135 1.00 92.81 229 CYS A N 1
ATOM 1818 C CA . CYS A 1 229 ? 2.707 11.410 -3.729 1.00 92.81 229 CYS A CA 1
ATOM 1819 C C . CYS A 1 229 ? 3.991 11.176 -2.918 1.00 92.81 229 CYS A C 1
ATOM 1821 O O . CYS A 1 229 ? 4.388 12.037 -2.138 1.00 92.81 229 CYS A O 1
ATOM 1823 N N . ALA A 1 230 ? 4.697 10.069 -3.155 1.00 92.50 230 ALA A N 1
ATOM 1824 C CA . ALA A 1 230 ? 5.960 9.752 -2.492 1.00 92.50 230 ALA A CA 1
ATOM 1825 C C . ALA A 1 230 ? 7.044 10.819 -2.715 1.00 92.50 230 ALA A C 1
ATOM 1827 O O . ALA A 1 230 ? 7.767 11.168 -1.780 1.00 92.50 230 ALA A O 1
ATOM 1828 N N . ILE A 1 231 ? 7.153 11.333 -3.944 1.00 89.31 231 ILE A N 1
ATOM 1829 C CA . ILE A 1 231 ? 8.070 12.420 -4.312 1.00 89.31 231 ILE A CA 1
ATOM 1830 C C . ILE A 1 231 ? 7.567 13.737 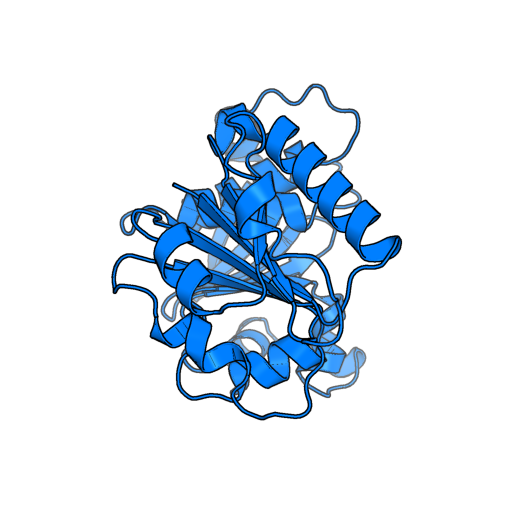-3.732 1.00 89.31 231 ILE A C 1
ATOM 1832 O O . ILE A 1 231 ? 8.344 14.505 -3.167 1.00 89.31 231 ILE A O 1
ATOM 1836 N N . SER A 1 232 ? 6.258 13.975 -3.829 1.00 87.50 232 SER A N 1
ATOM 1837 C CA . SER A 1 232 ? 5.644 15.219 -3.376 1.00 87.50 232 SER A CA 1
ATOM 1838 C C . SER A 1 232 ? 5.800 15.434 -1.876 1.00 87.50 232 SER A C 1
ATOM 1840 O O . SER A 1 232 ? 5.910 16.571 -1.438 1.00 87.50 232 SER A O 1
ATOM 1842 N N . SER A 1 233 ? 5.863 14.355 -1.095 1.00 87.75 233 SER A N 1
ATOM 1843 C CA . SER A 1 233 ? 6.063 14.377 0.356 1.00 87.75 233 SER A CA 1
ATOM 1844 C C . SER A 1 233 ? 7.529 14.458 0.804 1.00 87.75 233 SER A C 1
ATOM 1846 O O . SER A 1 233 ? 7.799 14.442 2.005 1.00 87.75 233 SER A O 1
ATOM 1848 N N . ILE A 1 234 ? 8.503 14.551 -0.110 1.00 84.81 234 ILE A N 1
ATOM 1849 C CA . ILE A 1 234 ? 9.905 14.785 0.267 1.00 84.81 234 ILE A CA 1
ATOM 1850 C C . ILE A 1 234 ? 10.030 16.243 0.734 1.00 84.81 234 ILE A C 1
ATOM 1852 O O . ILE A 1 234 ? 9.812 17.182 -0.031 1.00 84.81 234 ILE A O 1
ATOM 1856 N N . GLY A 1 235 ? 10.349 16.443 2.015 1.00 59.59 235 GLY A N 1
ATOM 1857 C CA . GLY A 1 235 ? 10.312 17.761 2.651 1.00 59.59 235 GLY A CA 1
ATOM 1858 C C . GLY A 1 235 ? 11.091 18.853 1.897 1.00 59.59 235 GLY A C 1
ATOM 1859 O O . GLY A 1 235 ? 12.230 18.639 1.484 1.00 59.59 235 GLY A O 1
ATOM 1860 N N . LYS A 1 236 ? 10.494 20.057 1.836 1.00 50.94 236 LYS A N 1
ATOM 1861 C CA . LYS A 1 236 ? 11.025 21.335 1.293 1.00 50.94 236 LYS A CA 1
ATOM 1862 C C . LYS A 1 236 ? 10.865 21.613 -0.203 1.00 50.94 236 LYS A C 1
ATOM 1864 O O . LYS A 1 236 ? 11.483 22.559 -0.689 1.00 50.94 236 LYS A O 1
ATOM 1869 N N . GLN A 1 237 ? 10.039 20.874 -0.927 1.00 53.28 237 GLN A N 1
ATOM 1870 C CA . GLN A 1 237 ? 9.604 21.340 -2.240 1.00 53.28 237 GLN A CA 1
ATOM 1871 C C . GLN A 1 237 ? 8.204 21.948 -2.104 1.00 53.28 237 GLN A C 1
ATOM 1873 O O . GLN A 1 237 ? 7.327 21.359 -1.475 1.00 53.28 237 GLN A O 1
ATOM 1878 N N . ASP A 1 238 ? 8.007 23.154 -2.642 1.00 50.56 238 ASP A N 1
ATOM 1879 C CA . ASP A 1 238 ? 6.672 23.693 -2.914 1.00 50.56 238 ASP A CA 1
ATOM 1880 C C . ASP A 1 238 ? 6.074 22.822 -4.023 1.00 50.56 238 ASP A C 1
ATOM 1882 O O . ASP A 1 238 ? 6.175 23.141 -5.209 1.00 50.56 238 ASP A O 1
ATOM 1886 N N . VAL A 1 239 ? 5.577 21.639 -3.659 1.00 52.41 239 VAL A N 1
ATOM 1887 C CA . VAL A 1 239 ? 5.153 20.670 -4.661 1.00 52.41 239 VAL A CA 1
ATOM 1888 C C . VAL A 1 239 ? 3.768 21.041 -5.146 1.00 52.41 239 VAL A C 1
ATOM 1890 O O . VAL A 1 239 ? 2.757 20.831 -4.478 1.00 52.41 239 VAL A O 1
ATOM 1893 N N . VAL A 1 240 ? 3.734 21.603 -6.348 1.00 56.19 240 VAL A N 1
ATOM 1894 C CA . VAL A 1 240 ? 2.538 21.573 -7.176 1.00 56.19 240 VAL A CA 1
ATOM 1895 C C . VAL A 1 240 ? 2.357 20.120 -7.611 1.00 56.19 240 VAL A C 1
ATOM 1897 O O . VAL A 1 240 ? 3.215 19.571 -8.300 1.00 56.19 240 VAL A O 1
ATOM 1900 N N . PHE A 1 241 ? 1.254 19.493 -7.197 1.00 67.94 241 PHE A N 1
ATOM 1901 C CA . PHE A 1 241 ? 0.804 18.235 -7.792 1.00 67.94 241 PHE A CA 1
ATOM 1902 C C . PHE A 1 241 ? 0.446 18.494 -9.249 1.00 67.94 241 PHE A C 1
ATOM 1904 O O . PHE A 1 241 ? -0.673 18.902 -9.555 1.00 67.94 241 PHE A O 1
ATOM 1911 N N . ASP A 1 242 ? 1.407 18.289 -10.139 1.00 75.75 242 ASP A N 1
ATOM 1912 C CA . ASP A 1 242 ? 1.167 18.299 -11.572 1.00 75.75 242 ASP A CA 1
ATOM 1913 C C . ASP A 1 242 ? 1.439 16.904 -12.121 1.00 75.75 242 ASP A C 1
ATOM 1915 O O . ASP A 1 242 ? 2.584 16.512 -12.325 1.00 75.75 242 ASP A O 1
ATOM 1919 N N . GLU A 1 243 ? 0.374 16.132 -12.331 1.00 78.44 243 GLU A N 1
ATOM 1920 C CA . GLU A 1 243 ? 0.472 14.784 -12.899 1.00 78.44 243 GLU A CA 1
ATOM 1921 C C . GLU A 1 243 ? 1.176 14.816 -14.269 1.00 78.44 243 GLU A C 1
ATOM 1923 O O . GLU A 1 243 ? 2.026 13.967 -14.535 1.00 78.44 243 GLU A O 1
ATOM 1928 N N . HIS A 1 244 ? 0.964 15.875 -15.062 1.00 83.31 244 HIS A N 1
ATOM 1929 C CA . HIS A 1 244 ? 1.610 16.047 -16.367 1.00 83.31 244 HIS A CA 1
ATOM 1930 C C . HIS A 1 244 ? 3.120 16.256 -16.254 1.00 83.31 244 HIS A C 1
ATOM 1932 O O . HIS A 1 244 ? 3.865 15.888 -17.160 1.00 83.31 244 HIS A O 1
ATOM 1938 N N . TYR A 1 245 ? 3.597 16.835 -15.146 1.00 83.75 245 TYR A N 1
ATOM 1939 C CA . TYR A 1 245 ? 5.032 16.957 -14.904 1.00 83.75 245 TYR A CA 1
ATOM 1940 C C . TYR A 1 245 ? 5.690 15.582 -14.739 1.00 83.75 245 TYR A C 1
ATOM 1942 O O . TYR A 1 245 ? 6.875 15.445 -15.034 1.00 83.75 245 TYR A O 1
ATOM 1950 N N . PHE A 1 246 ? 4.960 14.568 -14.273 1.00 86.06 246 PHE A N 1
ATOM 1951 C CA . PHE A 1 246 ? 5.518 13.250 -13.976 1.00 86.06 246 PHE A CA 1
ATOM 1952 C C . PHE A 1 246 ? 5.319 12.209 -15.083 1.00 86.06 246 PHE A C 1
ATOM 1954 O O . PHE A 1 246 ? 5.942 11.147 -15.014 1.00 86.06 246 PHE A O 1
ATOM 1961 N N . ASP A 1 247 ? 4.512 12.503 -16.103 1.00 84.44 247 ASP A N 1
ATOM 1962 C CA . ASP A 1 247 ? 4.122 11.543 -17.142 1.00 84.44 247 ASP A CA 1
ATOM 1963 C C . ASP A 1 247 ? 5.304 10.902 -17.882 1.00 84.44 247 ASP A C 1
ATOM 1965 O O . ASP A 1 247 ? 5.267 9.705 -18.170 1.00 84.44 247 ASP A O 1
ATOM 1969 N N . ASP A 1 248 ? 6.357 11.676 -18.158 1.00 84.50 248 ASP A N 1
ATOM 1970 C CA . ASP A 1 248 ? 7.582 11.230 -18.834 1.00 84.50 248 ASP A CA 1
ATOM 1971 C C . ASP A 1 248 ? 8.693 10.774 -17.869 1.00 84.50 248 ASP A C 1
ATOM 1973 O O . ASP A 1 248 ? 9.668 10.133 -18.276 1.00 84.50 248 ASP A O 1
ATOM 1977 N N . LYS A 1 249 ? 8.535 11.063 -16.574 1.00 88.75 249 LYS A N 1
ATOM 1978 C CA . LYS A 1 249 ? 9.530 10.786 -15.527 1.00 88.75 249 LYS A CA 1
ATOM 1979 C C . LYS A 1 249 ? 9.257 9.497 -14.774 1.00 88.75 249 LYS A C 1
ATOM 1981 O O . LYS A 1 249 ? 10.180 8.930 -14.196 1.00 88.75 249 LYS A O 1
ATOM 1986 N N . ILE A 1 250 ? 8.019 9.017 -14.774 1.00 91.88 250 ILE A N 1
ATOM 1987 C CA . ILE A 1 250 ? 7.634 7.769 -14.119 1.00 91.88 250 ILE A CA 1
ATOM 1988 C C . ILE A 1 250 ? 7.167 6.783 -15.180 1.00 91.88 250 ILE A C 1
ATOM 1990 O O . ILE A 1 250 ? 6.165 7.014 -15.854 1.00 91.88 250 ILE A O 1
ATOM 1994 N N . ASN A 1 251 ? 7.855 5.649 -15.284 1.00 93.56 251 ASN A N 1
ATOM 1995 C CA . ASN A 1 251 ? 7.483 4.582 -16.203 1.00 93.56 251 ASN A CA 1
ATOM 1996 C C . ASN A 1 251 ? 7.039 3.350 -15.420 1.00 93.56 251 ASN A C 1
ATOM 1998 O O . ASN A 1 251 ? 7.745 2.879 -14.528 1.00 93.56 251 ASN A O 1
ATOM 2002 N N . VAL A 1 252 ? 5.874 2.821 -15.794 1.00 95.06 252 VAL A N 1
ATOM 2003 C CA . VAL A 1 252 ? 5.335 1.554 -15.296 1.00 95.06 252 VAL A CA 1
ATOM 2004 C C . VAL A 1 252 ? 5.075 0.683 -16.517 1.00 95.06 252 VAL A C 1
ATOM 2006 O O . VAL A 1 252 ? 4.165 0.953 -17.294 1.00 95.06 252 VAL A O 1
ATOM 2009 N N . ILE A 1 253 ? 5.913 -0.326 -16.734 1.00 95.00 253 ILE A N 1
ATOM 2010 C CA . ILE A 1 253 ? 5.911 -1.117 -17.971 1.00 95.00 253 ILE A CA 1
ATOM 2011 C C . ILE A 1 253 ? 5.604 -2.567 -17.627 1.00 95.00 253 ILE A C 1
ATOM 2013 O O . ILE A 1 253 ? 6.305 -3.152 -16.806 1.00 95.00 253 ILE A O 1
ATOM 2017 N N . LYS A 1 254 ? 4.599 -3.167 -18.273 1.00 95.19 254 LYS A N 1
ATOM 2018 C CA . LYS A 1 254 ? 4.337 -4.607 -18.156 1.00 95.19 254 LYS A CA 1
ATOM 2019 C C . LYS A 1 254 ? 5.501 -5.403 -18.761 1.00 95.19 254 LYS A C 1
ATOM 2021 O O . LYS A 1 254 ? 5.884 -5.160 -19.904 1.00 95.19 254 LYS A O 1
ATOM 2026 N N . ILE A 1 255 ? 6.050 -6.345 -18.001 1.00 92.88 255 ILE A N 1
ATOM 2027 C CA . ILE A 1 255 ? 7.203 -7.176 -18.376 1.00 92.88 255 ILE A CA 1
ATOM 2028 C C . ILE A 1 255 ? 6.897 -8.679 -18.419 1.00 92.88 255 ILE A C 1
ATOM 2030 O O . ILE A 1 255 ? 7.672 -9.412 -19.033 1.00 92.88 255 ILE A O 1
ATOM 2034 N N . ALA A 1 256 ? 5.790 -9.134 -17.823 1.00 84.12 256 ALA A N 1
ATOM 2035 C CA . ALA A 1 256 ? 5.231 -10.475 -18.011 1.00 84.12 256 ALA A CA 1
ATOM 2036 C C . ALA A 1 256 ? 3.710 -10.445 -17.816 1.00 84.12 256 ALA A C 1
ATOM 2038 O O . ALA A 1 256 ? 3.243 -9.678 -16.942 1.00 84.12 256 ALA A O 1
#

Nearest PDB structures (foldseek):
  2q5r-assembly1_B  TM=7.105E-01  e=1.501E-12  Staphylococcus aureus
  2jg1-assembly2_C  TM=6.931E-01  e=2.943E-12  Staphylococcus aureus subsp. aureus NCTC 8325
  2q5r-assembly2_D  TM=6.770E-01  e=1.132E-11  Staphylococcus aureus
  2f02-assembly1_A  TM=6.714E-01  e=4.920E-11  Enterococcus faecalis V583
  4c5l-assembly1_A  TM=5.702E-01  e=2.162E-07  Staphylococcus aureus subsp. aureus Mu50

Organism: NCBI:txid1977868

pLDDT: mean 86.53, std 14.0, range [37.5, 98.56]

Secondary structure (DSSP, 8-state):
-EEEEEEESS--HHHHHHHHHHHHHHHHHHHHH--EEEEEEE--TT-----GGGTTTSSS-SEEEES-HHHHHHHHTT-SEEEEEE----S-TTTTHHHHHTS-TT-EEEEEE-HHHHHHHHTSSS--SEEEEEGGGHHHHHT--HHHHTTS-HHHHHT-GGGTT-SEEEEE-TTS-EEEEETTEEEEEEE-S---S---HHHHHHHHHHHHTSTT--HHHHHHHHHHHHHHTSTT------HHHHTTTEEEEE--

Sequence (256 aa):
MIVTINLYSEISQELQAKITLEQEIINQLKPAIGEVKTLILFDNKTIHTESLFQQAFSSLSNILYSQDINDYKKVIEGSDSIILFSDLLTNKKNSYQPFFHQVSENQRIIFDGSVETIKIALSGDDKPYAICLKETQLPDLLSLPQTVVSNMLPSEILTDPLFEEVPMVIVYRETGAGYVYHNEELFSLTTNELDVTKLSHEGFLFGLARGISDKENTTEFIVKQGLICAISSIGKQDVVFDEHYFDDKINVIKIA

Radius of gyration: 17.93 Å; Cα contacts (8 Å, |Δi|>4): 468; chains: 1; bounding box: 41×42×51 Å

Foldseek 3Di:
DEEEEEEDADDDPVVVVVVVLLVVLCVLCCVPLNDYAYEYEHCDPPPPPPAQQVVPVPPDDSYHYGPDPVVVLVRCVPAQEYEAHYPDDDPDQCPCVSVLVSDDPRYAYEHDYALRVLLSQLRDDGHGQEYAEELVRQCVNVVHDPVVSVPDDLVCSCPPPSCPPRQKYWYAHQQFWTWMHHNNWIKTKAFPPDPRPGWAQSQLSSQLRSQSSDPPHDPQNSNLSSRLRRSSSPPDDPDDSDSVVCPVGIDIGTDD

Solvent-accessible surface area (backbone atoms only — not comparable to full-atom values): 14074 Å² total; per-residue (Å²): 81,43,33,39,39,38,36,31,55,70,94,49,72,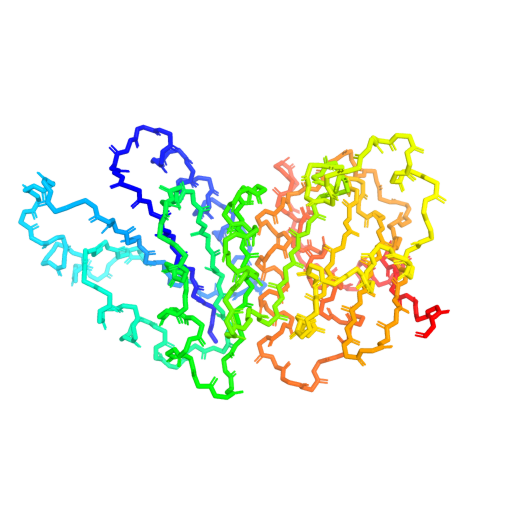67,52,52,52,51,54,50,53,52,49,54,45,48,65,71,42,25,91,80,57,46,72,62,43,35,38,40,37,34,73,51,83,80,64,82,58,76,62,48,65,74,69,48,75,66,88,78,58,59,58,41,48,45,71,54,74,71,52,55,58,63,69,48,59,86,38,18,13,35,42,39,40,31,76,47,83,69,92,55,83,45,75,50,39,70,66,50,67,66,52,54,97,72,41,38,35,37,42,43,57,47,64,67,41,47,52,43,41,52,70,37,91,52,52,47,40,27,40,71,40,52,56,87,50,46,27,72,62,72,71,43,58,60,78,56,56,76,69,55,52,71,67,61,63,64,67,31,78,75,48,62,85,40,46,27,41,36,38,28,41,56,55,54,34,35,39,36,37,46,78,94,32,33,29,42,33,43,55,47,99,62,94,46,84,56,53,29,65,67,28,22,54,50,17,32,39,54,24,55,39,44,89,86,53,49,71,50,54,20,53,48,36,8,51,51,31,5,55,51,52,37,88,91,56,93,60,74,91,49,69,77,76,40,60,88,28,50,45,62,42,80,76,85

Mean predicted aligned error: 6.01 Å